Protein AF-A0A198YNB1-F1 (afdb_monomer_lite)

Sequence (217 aa):
MDIITENTYSSDQHAFMFAPTLRSPVVLLCESYRSEMEYDSDPQAETTALTAISQAAKSLSGNVFAVMAEANIAPISKLRSYRGCLFSSPLKSIDHCDLEVSNGKGYSRLGAVISLDDARPDSDPVKILHFRTSIFLITPLDIEGVCRLAEAWMSGNDQGVLSLNLYAIAAHIAGNPDSMILRYFFADNGKSERVALIANETAVGDQARAFFENIRI

Foldseek 3Di:
DDKAALVRDDCVPCCLVFVDRHDPQKIKDKDFAFWLVRLVPDPCNLLLLLVLLLVLCVLAPAWKKKKFKDLAKDADDPVDQVCAPCNPFLQVVFDKDKDWAAPVPRITIIIMIGTSNPDNSPRCSCRRQVQQTIKMKGANDDRVVVRVLSNVQADNDGPDSHRGNSVSVSVVQNVGQSMKIKHWDPHDDRRGTMIMIMHGNVSDDVSVVSSVVSSND

Radius of gyration: 16.67 Å; chains: 1; bounding box: 44×36×45 Å

Structure (mmCIF, N/CA/C/O backbone):
data_AF-A0A198YNB1-F1
#
_entry.id   AF-A0A198YNB1-F1
#
loop_
_atom_site.group_PDB
_atom_site.id
_atom_site.type_symbol
_atom_site.label_atom_id
_atom_site.label_alt_id
_atom_site.label_comp_id
_atom_site.label_asym_id
_atom_site.label_entity_id
_atom_site.label_seq_id
_atom_site.pdbx_PDB_ins_code
_atom_site.Cartn_x
_atom_site.Cartn_y
_atom_site.Cartn_z
_atom_site.occupancy
_atom_site.B_iso_or_equiv
_atom_site.auth_seq_id
_atom_site.auth_comp_id
_atom_site.auth_asym_id
_atom_site.auth_atom_id
_atom_site.pdbx_PDB_model_num
ATOM 1 N N . MET A 1 1 ? -12.703 6.453 15.519 1.00 84.31 1 MET A N 1
ATOM 2 C CA . MET A 1 1 ? -12.708 5.848 14.178 1.00 84.31 1 MET A CA 1
ATOM 3 C C . MET A 1 1 ? -13.783 6.510 13.364 1.00 84.31 1 MET A C 1
ATOM 5 O O . MET A 1 1 ? -14.961 6.347 13.671 1.00 84.31 1 MET A O 1
ATOM 9 N N . ASP A 1 2 ? -13.361 7.258 12.354 1.00 86.19 2 ASP A N 1
ATOM 10 C CA . ASP A 1 2 ? -14.262 7.934 11.429 1.00 86.19 2 ASP A CA 1
ATOM 11 C C . ASP A 1 2 ? -14.532 7.015 10.236 1.00 86.19 2 ASP A C 1
ATOM 13 O O . ASP A 1 2 ? -13.591 6.523 9.612 1.00 86.19 2 ASP A O 1
ATOM 17 N N . ILE A 1 3 ? -15.811 6.770 9.931 1.00 89.12 3 ILE A N 1
ATOM 18 C CA . ILE A 1 3 ? -16.234 6.001 8.753 1.00 89.12 3 ILE A CA 1
ATOM 19 C C . ILE A 1 3 ? -16.718 6.984 7.691 1.00 89.12 3 ILE A C 1
ATOM 21 O O . ILE A 1 3 ? -17.735 7.662 7.849 1.00 89.12 3 ILE A O 1
ATOM 25 N N . ILE A 1 4 ? -15.979 7.049 6.592 1.00 89.12 4 ILE A N 1
ATOM 26 C CA . ILE A 1 4 ? -16.254 7.902 5.446 1.00 89.12 4 ILE A CA 1
ATOM 27 C C . ILE A 1 4 ? -16.840 7.022 4.341 1.00 89.12 4 ILE A C 1
ATOM 29 O O . ILE A 1 4 ? -16.246 6.035 3.908 1.00 89.12 4 ILE A O 1
ATOM 33 N N . THR A 1 5 ? -18.028 7.398 3.889 1.00 88.38 5 THR A N 1
ATOM 34 C CA . THR A 1 5 ? -18.800 6.727 2.839 1.00 88.38 5 THR A CA 1
ATOM 35 C C . THR A 1 5 ? -18.900 7.643 1.625 1.00 88.38 5 THR A C 1
ATOM 37 O O . THR A 1 5 ? -18.501 8.806 1.692 1.00 88.38 5 THR A O 1
ATOM 40 N N . GLU A 1 6 ? -19.490 7.167 0.530 1.00 88.06 6 GLU A N 1
ATOM 41 C CA . GLU A 1 6 ? -19.797 8.000 -0.643 1.00 88.06 6 GLU A CA 1
ATOM 42 C C . GLU A 1 6 ? -20.535 9.302 -0.270 1.00 88.06 6 GLU A C 1
ATOM 44 O O . GLU A 1 6 ? -20.168 10.376 -0.739 1.00 88.06 6 GLU A O 1
ATOM 49 N N . ASN A 1 7 ? -21.505 9.238 0.651 1.00 85.81 7 ASN A N 1
ATOM 50 C CA . ASN A 1 7 ? -22.313 10.396 1.055 1.00 85.81 7 ASN A CA 1
ATOM 51 C C . ASN A 1 7 ? -21.570 11.396 1.956 1.00 85.81 7 ASN A C 1
ATOM 53 O O . ASN A 1 7 ? -21.994 12.544 2.076 1.00 85.81 7 ASN A O 1
ATOM 57 N N . THR A 1 8 ? -20.498 10.964 2.624 1.00 88.38 8 THR A N 1
ATOM 58 C CA . THR A 1 8 ? -19.721 11.798 3.560 1.00 88.38 8 THR A CA 1
ATOM 59 C C . THR A 1 8 ? -18.334 12.152 3.026 1.00 88.38 8 THR A C 1
ATOM 61 O O . THR A 1 8 ? -17.573 12.865 3.682 1.00 88.38 8 THR A O 1
ATOM 64 N N . TYR A 1 9 ? -17.989 11.693 1.823 1.00 87.06 9 TYR A N 1
ATOM 65 C CA . TYR A 1 9 ? -16.699 11.960 1.212 1.00 87.06 9 TYR A CA 1
ATOM 66 C C . TYR A 1 9 ? -16.601 13.409 0.706 1.00 87.06 9 TYR A C 1
ATOM 68 O O . TYR A 1 9 ? -17.289 13.811 -0.229 1.00 87.06 9 TYR A O 1
ATOM 76 N N . SER A 1 10 ? -15.674 14.180 1.2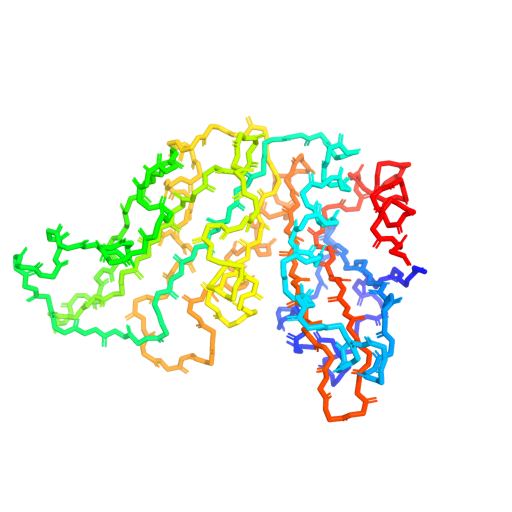78 1.00 88.38 10 SER A N 1
ATOM 77 C CA . SER A 1 10 ? -15.249 15.486 0.768 1.00 88.38 10 SER A CA 1
ATOM 78 C C . SER A 1 10 ? -13.886 15.390 0.081 1.00 88.38 10 SER A C 1
ATOM 80 O O . SER A 1 10 ? -12.902 14.976 0.697 1.00 88.38 10 SER A O 1
ATOM 82 N N . SER A 1 11 ? -13.806 15.814 -1.186 1.00 82.88 11 SER A N 1
ATOM 83 C CA . SER A 1 11 ? -12.541 15.839 -1.938 1.00 82.88 11 SER A CA 1
ATOM 84 C C . SER A 1 11 ? -11.484 16.703 -1.246 1.00 82.88 11 SER A C 1
ATOM 86 O O . SER A 1 11 ? -10.326 16.302 -1.167 1.00 82.88 11 SER A O 1
ATOM 88 N N . ASP A 1 12 ? -11.878 17.847 -0.689 1.00 84.00 12 ASP A N 1
ATOM 89 C CA . ASP A 1 12 ? -10.950 18.781 -0.040 1.00 84.00 12 ASP A CA 1
ATOM 90 C C . ASP A 1 12 ? -10.312 18.183 1.221 1.00 84.00 12 ASP A C 1
ATOM 92 O O . ASP A 1 12 ? -9.175 18.503 1.566 1.00 84.00 12 ASP A O 1
ATOM 96 N N . GLN A 1 13 ? -11.032 17.292 1.906 1.00 83.44 13 GLN A N 1
ATOM 97 C CA . GLN A 1 13 ? -10.594 16.702 3.172 1.00 83.44 13 GLN A CA 1
ATOM 98 C C . GLN A 1 13 ? -9.915 15.343 2.987 1.00 83.44 13 GLN A C 1
ATOM 100 O O . GLN A 1 13 ? -8.988 15.009 3.726 1.00 83.44 13 GLN A O 1
ATOM 105 N N . HIS A 1 14 ? -10.362 14.547 2.014 1.00 88.31 14 HIS A N 1
ATOM 106 C CA . HIS A 1 14 ? -10.014 13.129 1.935 1.00 88.31 14 HIS A CA 1
ATOM 107 C C . HIS A 1 14 ? -9.164 12.750 0.722 1.00 88.31 14 HIS A C 1
ATOM 109 O O . HIS A 1 14 ? -8.528 11.698 0.766 1.00 88.31 14 HIS A O 1
ATOM 115 N N . ALA A 1 15 ? -9.057 13.590 -0.317 1.00 84.50 15 ALA A N 1
ATOM 116 C CA . ALA A 1 15 ? -8.329 13.223 -1.540 1.00 84.50 15 ALA A CA 1
ATOM 117 C C . ALA A 1 15 ? -6.840 12.923 -1.300 1.00 84.50 15 ALA A C 1
ATOM 119 O O . ALA A 1 15 ? -6.226 12.145 -2.030 1.00 84.50 15 ALA A O 1
ATOM 120 N N . PHE A 1 16 ? -6.254 13.493 -0.245 1.00 85.19 16 PHE A N 1
ATOM 121 C CA . PHE A 1 16 ? -4.899 13.147 0.180 1.00 85.19 16 PHE A CA 1
ATOM 122 C C . PHE A 1 16 ? -4.795 11.689 0.671 1.00 85.19 16 PHE A C 1
ATOM 124 O O . PHE A 1 16 ? -3.842 10.973 0.341 1.00 85.19 16 PHE A O 1
ATOM 131 N N . MET A 1 17 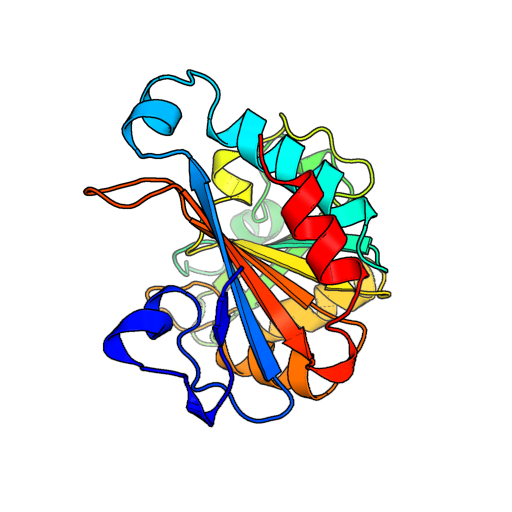? -5.803 11.230 1.420 1.00 87.00 17 MET A N 1
ATOM 132 C CA . MET A 1 17 ? -5.876 9.871 1.962 1.00 87.00 17 MET A CA 1
ATOM 133 C C . MET A 1 17 ? -6.297 8.853 0.909 1.00 87.00 17 MET A C 1
ATOM 135 O O . MET A 1 17 ? -5.765 7.745 0.877 1.00 87.00 17 MET A O 1
ATOM 139 N N . PHE A 1 18 ? -7.204 9.226 0.014 1.00 87.50 18 PHE A N 1
ATOM 140 C CA . PHE A 1 18 ? -7.617 8.391 -1.100 1.00 87.50 18 PHE A CA 1
ATOM 141 C C . PHE A 1 18 ? -8.217 9.266 -2.198 1.00 87.50 18 PHE A C 1
ATOM 143 O O . PHE A 1 18 ? -9.349 9.698 -2.079 1.00 87.50 18 PHE A O 1
ATOM 150 N N . ALA A 1 19 ? -7.447 9.563 -3.248 1.00 85.62 19 ALA A N 1
ATOM 151 C CA . ALA A 1 19 ? -7.859 10.511 -4.288 1.00 85.62 19 ALA A CA 1
ATOM 152 C C . ALA A 1 19 ? -9.168 10.156 -5.028 1.00 85.62 19 ALA A C 1
ATOM 154 O O . ALA A 1 19 ? -9.931 11.079 -5.325 1.00 85.62 19 ALA A O 1
ATOM 155 N N . PRO A 1 20 ? -9.452 8.877 -5.356 1.00 85.19 20 PRO A N 1
ATOM 156 C CA . PRO A 1 20 ? -10.704 8.514 -6.007 1.00 85.19 20 PRO A CA 1
ATOM 157 C C . PRO A 1 20 ? -11.910 8.859 -5.136 1.00 85.19 20 PRO A C 1
ATOM 159 O O . PRO A 1 20 ? -11.927 8.560 -3.944 1.00 85.19 20 PRO A O 1
ATOM 162 N N . THR A 1 21 ? -12.956 9.421 -5.744 1.00 85.56 21 THR A N 1
ATOM 163 C CA . THR A 1 21 ? -14.259 9.531 -5.080 1.00 85.56 21 THR A CA 1
ATOM 164 C C . THR A 1 21 ? -14.722 8.140 -4.661 1.00 85.56 21 THR A C 1
ATOM 166 O O . THR A 1 21 ? -14.799 7.236 -5.499 1.00 85.56 21 THR A O 1
ATOM 169 N N . LEU A 1 22 ? -15.026 7.976 -3.374 1.00 84.56 22 LEU A N 1
ATOM 170 C CA . LEU A 1 22 ? -15.579 6.732 -2.857 1.00 84.56 22 LEU A CA 1
ATOM 171 C C . LEU A 1 22 ? -16.942 6.488 -3.498 1.00 84.56 22 LEU A C 1
ATOM 173 O O . LEU A 1 22 ? -17.804 7.363 -3.478 1.00 84.56 22 LEU A O 1
ATOM 177 N N . ARG A 1 23 ? -17.115 5.302 -4.070 1.00 86.38 23 ARG A N 1
ATOM 178 C CA . ARG A 1 23 ? -18.398 4.818 -4.576 1.00 86.38 23 ARG A CA 1
ATOM 179 C C . ARG A 1 23 ? -18.756 3.564 -3.817 1.00 86.38 23 ARG A C 1
ATOM 181 O O . ARG A 1 23 ? -17.873 2.732 -3.597 1.00 86.38 23 ARG A O 1
ATOM 188 N N . SER A 1 24 ? -20.028 3.412 -3.464 1.00 83.75 24 SER A N 1
ATOM 189 C CA . SER A 1 24 ? -20.519 2.167 -2.878 1.00 83.75 24 SER A CA 1
ATOM 190 C C . SER A 1 24 ? -20.086 0.959 -3.736 1.00 83.75 24 SER A C 1
ATOM 192 O O . SER A 1 24 ? -20.150 1.034 -4.970 1.00 83.75 24 SER A O 1
ATOM 194 N N . PRO A 1 25 ? -19.598 -0.135 -3.121 1.00 89.56 25 PRO A N 1
ATOM 195 C CA . PRO A 1 25 ? -19.573 -0.417 -1.680 1.00 89.56 25 PRO A CA 1
ATOM 196 C C . PRO A 1 25 ? -18.255 -0.034 -0.976 1.00 89.56 25 PRO A C 1
ATOM 198 O O . PRO A 1 25 ? -17.956 -0.571 0.081 1.00 89.56 25 PRO A O 1
ATOM 201 N N . VAL A 1 26 ? -17.412 0.833 -1.538 1.00 91.88 26 VAL A N 1
ATOM 202 C CA . VAL A 1 26 ? -16.108 1.168 -0.936 1.00 91.88 26 VAL A CA 1
ATOM 203 C C . VAL A 1 26 ? -16.260 2.235 0.146 1.00 91.88 26 VAL A C 1
ATOM 205 O O . VAL A 1 26 ? -16.853 3.291 -0.082 1.00 91.88 26 VAL A O 1
ATOM 208 N N . VAL A 1 27 ? -15.652 1.987 1.304 1.00 93.38 27 VAL A N 1
ATOM 209 C CA . VAL A 1 27 ? -15.590 2.919 2.434 1.00 93.38 27 VAL A CA 1
ATOM 210 C C . VAL A 1 27 ? -14.147 3.177 2.8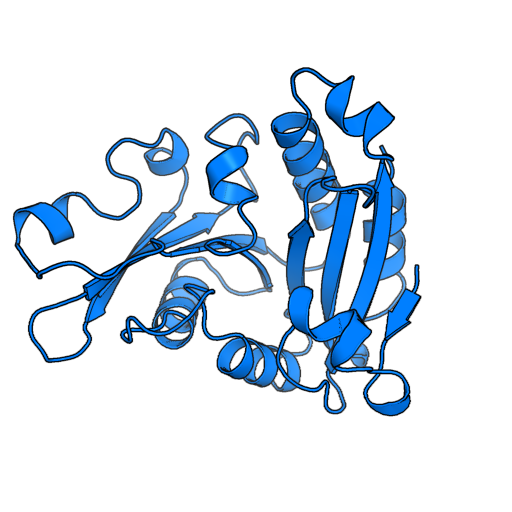56 1.00 93.38 27 VAL A C 1
ATOM 212 O O . VAL A 1 27 ? -13.244 2.377 2.604 1.00 93.38 27 VAL A O 1
ATOM 215 N N . LEU A 1 28 ? -13.939 4.317 3.506 1.00 93.75 28 LEU A N 1
ATOM 216 C CA . LEU A 1 28 ? -12.667 4.742 4.074 1.00 93.75 28 LEU A CA 1
ATOM 217 C C . LEU A 1 28 ? -12.837 4.873 5.586 1.00 93.75 28 LEU A C 1
ATOM 219 O O . LEU A 1 28 ? -13.632 5.681 6.056 1.00 93.75 28 LEU A O 1
ATOM 223 N N . LEU A 1 29 ? -12.070 4.103 6.345 1.00 93.75 29 LEU A N 1
ATOM 224 C CA . LEU A 1 29 ? -11.967 4.229 7.790 1.00 93.75 29 LEU A CA 1
ATOM 225 C C . LEU A 1 29 ? -10.661 4.918 8.135 1.00 93.75 29 LEU A C 1
ATOM 227 O O . LEU A 1 29 ? -9.615 4.599 7.573 1.00 93.75 29 LEU A O 1
ATOM 231 N N . CYS A 1 30 ? -10.716 5.858 9.063 1.00 92.44 30 CYS A N 1
ATOM 232 C CA . CYS A 1 30 ? -9.561 6.650 9.436 1.00 92.44 30 CYS A CA 1
ATOM 233 C C . CYS A 1 30 ? -9.466 6.773 10.956 1.00 92.44 30 CYS A C 1
ATOM 235 O O . CYS A 1 30 ? -10.465 7.037 11.628 1.00 92.44 30 CYS A O 1
ATOM 237 N N . GLU A 1 31 ? -8.249 6.627 11.479 1.00 91.62 31 GLU A N 1
ATOM 238 C CA . GLU A 1 31 ? -7.933 6.852 12.888 1.00 91.62 31 GLU A CA 1
ATOM 239 C C . GLU A 1 31 ? -6.574 7.545 13.015 1.00 91.62 31 GLU A C 1
ATOM 241 O O . GLU A 1 31 ? -5.611 7.189 12.331 1.00 91.62 31 GLU A O 1
ATOM 246 N N . SER A 1 32 ? -6.504 8.545 13.893 1.00 91.75 32 SER A N 1
ATOM 247 C CA . SER A 1 32 ? -5.242 9.180 14.294 1.00 91.75 32 SER A CA 1
ATOM 248 C C . SER A 1 32 ? -4.826 8.632 15.660 1.00 91.75 32 SER A C 1
ATOM 250 O O . SER A 1 32 ? -5.703 8.418 16.495 1.00 91.75 32 SER A O 1
ATOM 252 N N . TYR A 1 33 ? -3.533 8.394 15.889 1.00 87.69 33 TYR A N 1
ATOM 253 C CA . TYR A 1 33 ? -3.077 7.671 17.094 1.00 87.69 33 TYR A CA 1
ATOM 254 C C . TYR A 1 33 ? -1.902 8.311 17.838 1.00 87.69 33 TYR A C 1
ATOM 256 O O . TYR A 1 33 ? -1.861 8.176 19.054 1.00 87.69 33 TYR A O 1
ATOM 264 N N . ARG A 1 34 ? -1.0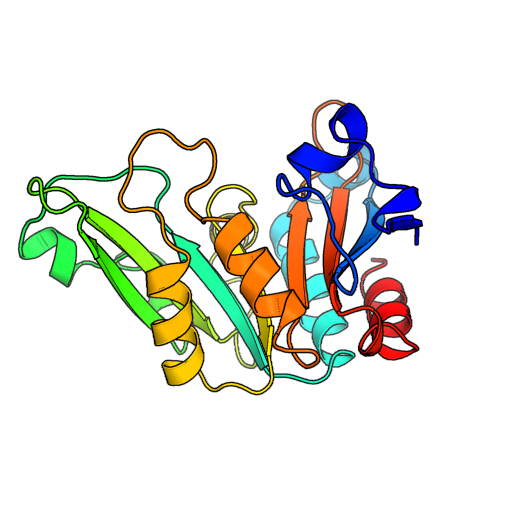10 9.064 17.180 1.00 91.50 34 ARG A N 1
ATOM 265 C CA . ARG A 1 34 ? -0.012 9.909 17.864 1.00 91.50 34 ARG A CA 1
ATOM 266 C C . ARG A 1 34 ? -0.098 11.349 17.382 1.00 91.50 34 ARG A C 1
ATOM 268 O O . ARG A 1 34 ? -0.292 11.618 16.194 1.00 91.50 34 ARG A O 1
ATOM 275 N N . SER A 1 35 ? 0.028 12.295 18.301 1.00 93.81 35 SER A N 1
ATOM 276 C CA . SER A 1 35 ? 0.299 13.692 17.961 1.00 93.81 35 SER A CA 1
ATOM 277 C C . SER A 1 35 ? 1.687 13.836 17.328 1.00 93.81 35 SER A C 1
ATOM 279 O O . SER A 1 35 ? 2.549 12.980 17.503 1.00 93.81 35 SER A O 1
ATOM 281 N N . GLU A 1 36 ? 1.919 14.938 16.616 1.00 94.88 36 GLU A N 1
ATOM 282 C CA . GLU A 1 36 ? 3.243 15.263 16.062 1.00 94.88 36 GLU A CA 1
ATOM 283 C C . GLU A 1 36 ? 4.318 15.320 17.152 1.00 94.88 36 GLU A C 1
ATOM 285 O O . GLU A 1 36 ? 5.382 14.742 16.995 1.00 94.88 36 GLU A O 1
ATOM 290 N N . MET A 1 37 ? 3.997 15.879 18.321 1.00 93.81 37 MET A N 1
ATOM 291 C CA . MET A 1 37 ? 4.924 15.919 19.455 1.00 93.81 37 MET A CA 1
ATOM 292 C C . MET A 1 37 ? 5.301 14.520 19.971 1.00 93.81 37 MET A C 1
ATOM 294 O O . MET A 1 37 ? 6.455 14.289 20.326 1.00 93.81 37 MET A O 1
ATOM 298 N N . GLU A 1 38 ? 4.343 13.592 20.046 1.00 94.25 38 GLU A N 1
ATOM 299 C CA . GLU A 1 38 ? 4.610 12.203 20.451 1.00 94.25 38 GLU A CA 1
ATOM 300 C C . GLU A 1 38 ? 5.413 11.454 19.388 1.00 94.25 38 GLU A C 1
ATOM 302 O O . GLU A 1 38 ? 6.314 10.695 19.738 1.00 94.25 38 GLU A O 1
ATOM 307 N N . TYR A 1 39 ? 5.113 11.695 18.109 1.00 93.69 39 TYR A N 1
ATOM 308 C CA . TYR A 1 39 ? 5.853 11.139 16.980 1.00 93.69 39 TYR A CA 1
ATOM 309 C C . TYR A 1 39 ? 7.314 11.604 16.989 1.00 93.69 39 TYR A C 1
ATOM 311 O O . TYR A 1 39 ? 8.220 10.778 16.998 1.00 93.69 39 TYR A O 1
ATOM 319 N N . ASP A 1 40 ? 7.543 12.915 17.095 1.00 93.56 40 ASP A N 1
ATOM 320 C CA . ASP A 1 40 ? 8.875 13.532 17.102 1.00 93.56 40 ASP A CA 1
ATOM 321 C C . ASP A 1 40 ? 9.712 13.138 18.328 1.00 93.56 40 ASP A C 1
ATOM 323 O O . ASP A 1 40 ? 10.944 13.199 18.303 1.00 93.56 40 ASP A O 1
ATOM 327 N N . SER A 1 41 ? 9.051 12.746 19.421 1.00 94.81 41 SER A N 1
ATOM 328 C CA . SER A 1 41 ? 9.715 12.286 20.644 1.00 94.81 41 SER A CA 1
ATOM 329 C C . SER A 1 41 ? 10.142 10.814 20.583 1.00 94.81 41 SER A C 1
ATOM 331 O O . SER A 1 41 ? 10.960 10.398 21.407 1.00 94.81 41 SER A O 1
ATOM 333 N N . ASP A 1 42 ? 9.607 10.022 19.645 1.00 93.94 42 ASP A N 1
ATOM 334 C CA . ASP A 1 42 ? 9.974 8.618 19.449 1.00 93.94 42 ASP A CA 1
ATOM 335 C C . ASP A 1 42 ? 11.158 8.507 18.465 1.00 93.94 42 ASP A C 1
ATOM 337 O O . ASP A 1 42 ? 10.989 8.703 17.260 1.00 93.94 42 ASP A O 1
ATOM 341 N N . PRO A 1 43 ? 12.369 8.133 18.923 1.00 92.25 43 PRO A N 1
ATOM 342 C CA . PRO A 1 43 ? 13.535 8.011 18.047 1.00 92.25 43 PRO A CA 1
ATOM 343 C C . PRO A 1 43 ? 13.428 6.861 17.032 1.00 92.25 43 PRO A C 1
ATOM 345 O O . PRO A 1 43 ? 14.333 6.698 16.211 1.00 92.25 43 PRO A O 1
ATOM 348 N N . GLN A 1 44 ? 12.397 6.017 17.125 1.00 93.12 44 GLN A N 1
ATOM 349 C CA . GLN A 1 44 ? 12.128 4.873 16.254 1.00 93.12 44 GLN A CA 1
ATOM 350 C C . GLN A 1 44 ? 10.683 4.894 15.725 1.00 93.12 44 GLN A C 1
ATOM 352 O O . GLN A 1 44 ? 10.109 3.835 15.468 1.00 93.12 44 GLN A O 1
ATOM 357 N N . ALA A 1 45 ? 10.098 6.084 15.544 1.00 92.50 45 ALA A N 1
ATOM 358 C CA . ALA A 1 45 ? 8.683 6.270 15.226 1.00 92.50 45 ALA A CA 1
ATOM 359 C C . ALA A 1 45 ? 8.164 5.404 14.066 1.00 92.50 45 ALA A C 1
ATOM 361 O O . ALA A 1 45 ? 7.086 4.815 14.192 1.00 92.50 45 ALA A O 1
ATOM 362 N N . GLU A 1 46 ? 8.928 5.270 12.978 1.00 92.25 46 GLU A N 1
ATOM 363 C CA . GLU A 1 46 ? 8.579 4.442 11.820 1.00 92.25 46 GLU A CA 1
ATOM 364 C C . GLU A 1 46 ? 8.644 2.941 12.135 1.00 92.25 46 GLU A C 1
ATOM 366 O O . GLU A 1 46 ? 7.772 2.175 11.723 1.00 92.25 46 GLU A O 1
ATOM 371 N N . THR A 1 47 ? 9.654 2.497 12.886 1.00 92.06 47 THR A N 1
ATOM 372 C CA . THR A 1 47 ? 9.770 1.096 13.322 1.00 92.06 47 THR A CA 1
ATOM 373 C C . THR A 1 47 ? 8.611 0.729 14.250 1.00 92.06 47 THR A C 1
ATOM 375 O O . THR A 1 47 ? 7.979 -0.318 14.074 1.00 92.06 47 THR A O 1
ATOM 378 N N . THR A 1 48 ? 8.289 1.610 15.203 1.00 91.38 48 THR A N 1
ATOM 379 C CA . THR A 1 48 ? 7.148 1.468 16.116 1.00 91.38 48 THR A CA 1
ATOM 380 C C . THR A 1 48 ? 5.841 1.379 15.327 1.00 91.38 48 THR A C 1
ATOM 382 O O . THR A 1 48 ? 5.054 0.454 15.534 1.00 91.38 48 THR A O 1
ATOM 385 N N . ALA A 1 49 ? 5.640 2.279 14.361 1.00 91.69 49 ALA A N 1
ATOM 386 C CA . ALA A 1 49 ? 4.463 2.303 13.501 1.00 91.69 49 ALA A CA 1
ATOM 387 C C . ALA A 1 49 ? 4.297 1.025 12.672 1.00 91.69 49 ALA A C 1
ATOM 389 O O . ALA A 1 49 ? 3.222 0.424 12.666 1.00 91.69 49 ALA A O 1
ATOM 390 N N . LEU A 1 50 ? 5.351 0.581 11.981 1.00 91.56 50 LEU A N 1
ATOM 391 C CA . LEU A 1 50 ? 5.285 -0.627 11.161 1.00 91.56 50 LEU A CA 1
ATOM 392 C C . LEU A 1 50 ? 5.036 -1.871 12.019 1.00 91.56 50 LEU A C 1
ATOM 394 O O . LEU A 1 50 ? 4.283 -2.759 11.614 1.00 91.56 50 LEU A O 1
ATOM 398 N N . THR A 1 51 ? 5.619 -1.923 13.217 1.00 89.56 51 THR A N 1
ATOM 399 C CA . THR A 1 51 ? 5.362 -2.997 14.184 1.00 89.56 51 THR A CA 1
ATOM 400 C C . THR A 1 51 ? 3.898 -3.007 14.615 1.00 89.56 51 THR A C 1
ATOM 402 O O . THR A 1 51 ? 3.262 -4.060 14.554 1.00 89.56 51 THR A O 1
ATOM 405 N N . ALA A 1 52 ? 3.344 -1.848 14.982 1.00 89.88 52 ALA A N 1
ATOM 406 C CA . ALA A 1 52 ? 1.943 -1.713 15.372 1.00 89.88 52 ALA A CA 1
ATOM 407 C C . ALA A 1 52 ? 0.994 -2.108 14.230 1.00 89.88 52 ALA A C 1
ATOM 409 O O . ALA A 1 52 ? 0.078 -2.898 14.445 1.00 89.88 52 ALA A O 1
ATOM 410 N N . ILE A 1 53 ? 1.254 -1.651 12.998 1.00 91.31 53 ILE A N 1
ATOM 411 C CA . ILE A 1 53 ? 0.485 -2.045 11.805 1.00 91.31 53 ILE A CA 1
ATOM 412 C C . ILE A 1 53 ? 0.535 -3.558 11.603 1.00 91.31 53 ILE A C 1
ATOM 414 O O . ILE A 1 53 ? -0.508 -4.184 11.432 1.00 91.31 53 ILE A O 1
ATOM 418 N N . SER A 1 54 ? 1.728 -4.153 11.648 1.00 88.81 54 SER A N 1
ATOM 419 C CA . SER A 1 54 ? 1.912 -5.589 11.408 1.00 88.81 54 SER A CA 1
ATOM 420 C C . SER A 1 54 ? 1.218 -6.438 12.478 1.00 88.81 54 SER A C 1
ATOM 422 O O . SER A 1 54 ? 0.667 -7.494 12.180 1.00 88.81 54 SER A O 1
ATOM 424 N N . GLN A 1 55 ? 1.207 -5.982 13.734 1.00 88.88 55 GLN A N 1
ATOM 425 C CA . GLN A 1 55 ? 0.482 -6.644 14.819 1.00 88.88 55 GLN A CA 1
ATOM 426 C C . GLN A 1 55 ? -1.033 -6.477 14.677 1.00 88.88 55 GLN A C 1
ATOM 428 O O . GLN A 1 55 ? -1.760 -7.467 14.751 1.00 88.88 55 GLN A O 1
ATOM 433 N N . ALA A 1 56 ? -1.506 -5.255 14.430 1.00 90.62 56 ALA A N 1
ATOM 434 C CA . ALA A 1 56 ? -2.922 -4.952 14.273 1.00 90.62 56 ALA A CA 1
ATOM 435 C C . ALA A 1 56 ? -3.537 -5.692 13.079 1.00 90.62 56 ALA A C 1
ATOM 437 O O . ALA A 1 56 ? -4.653 -6.209 13.186 1.00 90.62 56 ALA A O 1
ATOM 438 N N . ALA A 1 57 ? -2.796 -5.807 11.971 1.00 90.06 57 ALA A N 1
ATOM 439 C CA . ALA A 1 57 ? -3.234 -6.480 10.752 1.00 90.06 57 ALA A CA 1
ATOM 440 C C . ALA A 1 57 ? -3.551 -7.971 10.956 1.00 90.06 57 ALA A C 1
ATOM 442 O O . ALA A 1 57 ? -4.374 -8.504 10.223 1.00 90.06 57 ALA A O 1
ATOM 443 N N . LYS A 1 58 ? -3.030 -8.620 12.010 1.00 88.12 58 LYS A N 1
ATOM 444 C CA . LYS A 1 58 ? -3.412 -9.998 12.392 1.00 88.12 58 LYS A CA 1
ATOM 445 C C . LYS A 1 58 ? -4.883 -10.141 12.794 1.00 88.12 58 LYS A C 1
ATOM 447 O O . LYS A 1 58 ? -5.394 -11.254 12.868 1.00 88.12 58 LYS A O 1
ATOM 452 N N . SER A 1 59 ? -5.551 -9.026 13.090 1.00 89.88 59 SER A N 1
ATOM 453 C CA . SER A 1 59 ? -6.990 -8.980 13.385 1.00 89.88 59 SER A CA 1
ATOM 454 C C . SER A 1 59 ? -7.846 -8.994 12.114 1.00 89.88 59 SER A C 1
ATOM 456 O O . SER A 1 59 ? -9.060 -9.179 12.195 1.00 89.88 59 SER A O 1
ATOM 458 N N . LEU A 1 60 ? -7.227 -8.760 10.953 1.00 89.38 60 LEU A N 1
ATOM 459 C CA . LEU A 1 60 ? -7.868 -8.772 9.646 1.00 89.38 60 LEU A CA 1
ATOM 460 C C . LEU A 1 60 ? -7.698 -10.156 9.016 1.00 89.38 60 LEU A C 1
ATOM 462 O O . LEU A 1 60 ? -6.672 -10.813 9.188 1.00 89.38 60 LEU A O 1
ATOM 466 N N . SER A 1 61 ? -8.702 -10.615 8.273 1.00 86.62 61 SER A N 1
ATOM 467 C CA . SER A 1 61 ? -8.584 -11.864 7.524 1.00 86.62 61 SER A CA 1
ATOM 468 C C . SER A 1 61 ? -7.777 -11.656 6.242 1.00 86.62 61 SER A C 1
ATOM 470 O O . SER A 1 61 ? -8.254 -11.002 5.316 1.00 86.62 61 SER A O 1
ATOM 472 N N . GLY A 1 62 ? -6.587 -12.248 6.169 1.00 90.81 62 GLY A N 1
ATOM 473 C CA . GLY A 1 62 ? -5.769 -12.272 4.959 1.00 90.81 62 GLY A CA 1
ATOM 474 C C . GLY A 1 62 ? -4.278 -12.191 5.254 1.00 90.81 62 GLY A C 1
ATOM 475 O O . GLY A 1 62 ? -3.866 -11.954 6.387 1.00 90.81 62 GLY A O 1
ATOM 476 N N . ASN A 1 63 ? -3.495 -12.377 4.200 1.00 93.12 63 ASN A N 1
ATOM 477 C CA . ASN A 1 63 ? -2.058 -12.146 4.195 1.00 93.12 63 ASN A CA 1
ATOM 478 C C . ASN A 1 63 ? -1.799 -10.648 4.007 1.00 93.12 63 ASN A C 1
ATOM 480 O O . ASN A 1 63 ? -2.564 -9.967 3.310 1.00 93.12 63 ASN A O 1
ATOM 484 N N . VAL A 1 64 ? -0.727 -10.134 4.605 1.00 93.69 64 VAL A N 1
ATOM 485 C CA . VAL A 1 64 ? -0.371 -8.714 4.540 1.00 93.69 64 VAL A CA 1
ATOM 486 C C . VAL A 1 64 ? 0.809 -8.526 3.600 1.00 93.69 64 VAL A C 1
ATOM 488 O O . VAL A 1 64 ? 1.892 -9.058 3.825 1.00 93.69 64 VAL A O 1
ATOM 491 N N . PHE A 1 65 ? 0.634 -7.697 2.577 1.00 95.19 65 PHE A N 1
ATOM 492 C CA . PHE A 1 65 ? 1.689 -7.363 1.626 1.00 95.19 65 PHE A CA 1
ATOM 493 C C . PHE A 1 65 ? 1.950 -5.865 1.599 1.00 95.19 65 PHE A C 1
ATOM 495 O O . PHE A 1 65 ? 1.004 -5.081 1.635 1.00 95.19 65 PHE A O 1
ATOM 502 N N . ALA A 1 66 ? 3.208 -5.449 1.444 1.00 94.88 66 ALA A N 1
ATOM 503 C CA . ALA A 1 66 ? 3.504 -4.086 1.006 1.00 94.88 66 ALA A CA 1
ATOM 504 C C . ALA A 1 66 ? 3.709 -4.075 -0.512 1.00 94.88 66 ALA A C 1
ATOM 506 O O . ALA A 1 66 ? 4.584 -4.765 -1.039 1.00 94.88 66 ALA A O 1
ATOM 507 N N . VAL A 1 67 ? 2.908 -3.277 -1.213 1.00 96.00 67 VAL A N 1
ATOM 508 C CA . VAL A 1 67 ? 3.038 -3.030 -2.650 1.00 96.00 67 VAL A CA 1
ATOM 509 C C . VAL A 1 67 ? 3.749 -1.700 -2.833 1.00 96.00 67 VAL A C 1
ATOM 511 O O . VAL A 1 67 ? 3.197 -0.641 -2.532 1.00 96.00 67 VAL A O 1
ATOM 514 N N . MET A 1 68 ? 4.978 -1.758 -3.334 1.00 94.19 68 MET A N 1
ATOM 515 C CA . MET A 1 68 ? 5.876 -0.616 -3.455 1.00 94.19 68 MET A CA 1
ATOM 516 C C . MET A 1 68 ? 6.223 -0.328 -4.911 1.00 94.19 68 MET A C 1
ATOM 518 O O . MET A 1 68 ? 6.404 -1.238 -5.714 1.00 94.19 68 MET A O 1
ATOM 522 N N . ALA A 1 69 ? 6.400 0.945 -5.241 1.00 93.31 69 ALA A N 1
ATOM 523 C CA . ALA A 1 69 ? 6.842 1.391 -6.552 1.00 93.31 69 ALA A CA 1
ATOM 524 C C . ALA A 1 69 ? 7.748 2.622 -6.437 1.00 93.31 69 ALA A C 1
ATOM 526 O O . ALA A 1 69 ? 7.433 3.574 -5.720 1.00 93.31 69 ALA A O 1
ATOM 527 N N . GLU A 1 70 ? 8.860 2.636 -7.177 1.00 91.44 70 GLU A N 1
ATOM 528 C CA . GLU A 1 70 ? 9.759 3.792 -7.248 1.00 91.44 70 GLU A CA 1
ATOM 529 C C . GLU A 1 70 ? 8.985 5.057 -7.626 1.00 91.44 70 GLU A C 1
ATOM 531 O O . GLU A 1 70 ? 8.047 4.999 -8.420 1.00 91.44 70 GLU A O 1
ATOM 536 N N . ALA A 1 71 ? 9.372 6.206 -7.066 1.00 88.12 71 ALA A N 1
ATOM 537 C CA . ALA A 1 71 ? 8.702 7.486 -7.311 1.00 88.12 71 ALA A CA 1
ATOM 538 C C . ALA A 1 71 ? 8.765 7.925 -8.784 1.00 88.12 71 ALA A C 1
ATOM 540 O O . ALA A 1 71 ? 7.797 8.481 -9.304 1.00 88.12 71 ALA A O 1
ATOM 541 N N . ASN A 1 72 ? 9.872 7.624 -9.462 1.00 86.69 72 ASN A N 1
ATOM 542 C CA . ASN A 1 72 ? 10.157 8.090 -10.815 1.00 86.69 72 ASN A CA 1
ATOM 543 C C . ASN A 1 72 ? 10.240 6.917 -11.791 1.00 86.69 72 ASN A C 1
ATOM 545 O O . ASN A 1 72 ? 10.645 5.814 -11.412 1.00 86.69 72 ASN A O 1
ATOM 549 N N . ILE A 1 73 ? 9.928 7.172 -13.062 1.00 90.31 73 ILE A N 1
ATOM 550 C CA . ILE A 1 73 ? 10.310 6.251 -14.134 1.00 90.31 73 ILE A CA 1
ATOM 551 C C . ILE A 1 73 ? 11.750 6.544 -14.568 1.00 90.31 73 ILE A C 1
ATOM 553 O O . ILE A 1 73 ? 12.251 7.661 -14.434 1.00 90.31 73 ILE A O 1
ATOM 557 N N . ALA A 1 74 ? 12.429 5.545 -15.119 1.00 90.75 74 ALA A N 1
ATOM 558 C CA . ALA A 1 74 ? 13.769 5.719 -15.669 1.00 90.75 74 ALA A CA 1
ATOM 559 C C . ALA A 1 74 ? 13.944 4.898 -16.954 1.00 90.75 74 ALA A C 1
ATOM 561 O O . ALA A 1 74 ? 13.144 3.993 -17.203 1.00 90.75 74 ALA A O 1
ATOM 562 N N . PRO A 1 75 ? 14.964 5.194 -17.782 1.00 93.31 75 PRO A N 1
ATOM 563 C CA . PRO A 1 75 ? 15.239 4.415 -18.981 1.00 93.31 75 PRO A CA 1
ATOM 564 C C . PRO A 1 75 ? 15.433 2.929 -18.672 1.00 93.31 75 PRO A C 1
ATOM 566 O O . PRO A 1 75 ? 16.137 2.557 -17.726 1.00 93.31 75 PRO A O 1
ATOM 569 N N . ILE A 1 76 ? 14.840 2.081 -19.507 1.00 93.56 76 ILE A N 1
ATOM 570 C CA . ILE A 1 76 ? 14.965 0.629 -19.398 1.00 93.56 76 ILE A CA 1
ATOM 571 C C . ILE A 1 76 ? 16.402 0.229 -19.734 1.00 93.56 76 ILE A C 1
ATOM 573 O O . ILE A 1 76 ? 16.955 0.609 -20.767 1.00 93.56 76 ILE A O 1
ATOM 577 N N . SER A 1 77 ? 17.012 -0.583 -18.873 1.00 94.19 77 SER A N 1
ATOM 578 C CA . SER A 1 77 ? 18.300 -1.217 -19.151 1.00 94.19 77 SER A CA 1
ATOM 579 C C . SER A 1 77 ? 18.394 -2.561 -18.441 1.00 94.19 77 SER A C 1
ATOM 581 O O . SER A 1 77 ? 17.881 -2.716 -17.336 1.00 94.19 77 SER A O 1
ATOM 583 N N . LYS A 1 78 ? 19.127 -3.513 -19.031 1.00 91.56 78 LYS A N 1
ATOM 584 C CA . LYS A 1 78 ? 19.327 -4.848 -18.438 1.00 91.56 78 LYS A CA 1
ATOM 585 C C . LYS A 1 78 ? 19.862 -4.784 -17.004 1.00 91.56 78 LYS A C 1
ATOM 587 O O . LYS A 1 78 ? 19.461 -5.580 -16.166 1.00 91.56 78 LYS A O 1
ATOM 592 N N . LEU A 1 79 ? 20.757 -3.832 -16.722 1.00 91.56 79 LEU A N 1
ATOM 593 C CA . LEU A 1 79 ? 21.315 -3.637 -15.384 1.00 91.56 79 LEU A CA 1
ATOM 594 C C . LEU A 1 79 ? 20.248 -3.170 -14.384 1.00 91.56 79 LEU A C 1
ATOM 596 O O . LEU A 1 79 ? 20.260 -3.615 -13.242 1.00 91.56 79 LEU A O 1
ATOM 600 N N . ARG A 1 80 ? 19.338 -2.283 -14.803 1.00 90.12 80 ARG A N 1
ATOM 601 C CA . ARG A 1 80 ? 18.239 -1.787 -13.967 1.00 90.12 80 ARG A CA 1
ATOM 602 C C . ARG A 1 80 ? 17.236 -2.898 -13.663 1.00 90.12 80 ARG A C 1
ATOM 604 O O . ARG A 1 80 ? 16.961 -3.122 -12.490 1.00 90.12 80 ARG A O 1
ATOM 611 N N . SER A 1 81 ? 16.781 -3.622 -14.685 1.00 88.69 81 SER A N 1
ATOM 612 C CA . SER A 1 81 ? 15.862 -4.757 -14.529 1.00 88.69 81 SER A CA 1
ATOM 613 C C . SER A 1 81 ? 16.445 -5.831 -13.610 1.00 88.69 81 SER A C 1
ATOM 615 O O . SER A 1 81 ? 15.758 -6.340 -12.738 1.00 88.69 81 SER A O 1
ATOM 617 N N . TYR A 1 82 ? 17.745 -6.127 -13.749 1.00 89.31 82 TYR A N 1
ATOM 618 C CA . TYR A 1 82 ? 18.440 -7.076 -12.876 1.00 89.31 82 TYR A CA 1
ATOM 619 C C . TYR A 1 82 ? 18.568 -6.591 -11.425 1.00 89.31 82 TYR A C 1
ATOM 621 O O . TYR A 1 82 ? 18.558 -7.399 -10.499 1.00 89.31 82 TYR A O 1
ATOM 629 N N . ARG A 1 83 ? 18.748 -5.281 -11.208 1.00 88.69 83 ARG A N 1
ATOM 630 C CA . ARG A 1 83 ? 18.850 -4.721 -9.855 1.00 88.69 83 ARG A CA 1
ATOM 631 C C . ARG A 1 83 ? 17.508 -4.798 -9.123 1.00 88.69 83 ARG A C 1
ATOM 633 O O . ARG A 1 83 ? 17.507 -5.163 -7.950 1.00 88.69 83 ARG A O 1
ATOM 640 N N . GLY A 1 84 ? 16.406 -4.494 -9.806 1.00 90.25 84 GLY A N 1
ATOM 641 C CA . GLY A 1 84 ? 15.076 -4.470 -9.195 1.00 90.25 84 GLY A CA 1
ATOM 642 C C . GLY A 1 84 ? 14.905 -3.328 -8.188 1.00 90.25 84 GLY A C 1
ATOM 643 O O . GLY A 1 84 ? 15.815 -2.520 -7.966 1.00 90.25 84 GLY A O 1
ATOM 644 N N . CYS A 1 85 ? 13.721 -3.239 -7.579 1.00 90.38 85 CYS A N 1
ATOM 645 C CA . CYS A 1 85 ? 13.380 -2.155 -6.649 1.00 90.38 85 CYS A CA 1
ATOM 646 C C . CYS A 1 85 ? 14.091 -2.314 -5.293 1.00 90.38 85 CYS A C 1
ATOM 648 O O . CYS A 1 85 ? 14.340 -1.336 -4.576 1.00 90.38 85 CYS A O 1
ATOM 650 N N . LEU A 1 86 ? 14.423 -3.553 -4.924 1.00 91.44 86 LEU A N 1
ATOM 651 C CA . LEU A 1 86 ? 14.961 -3.904 -3.611 1.00 91.44 86 LEU A CA 1
ATOM 652 C C . LEU A 1 86 ? 16.477 -4.139 -3.602 1.00 91.44 86 LEU A C 1
ATOM 654 O O . LEU A 1 86 ? 17.002 -4.555 -2.576 1.00 91.44 86 LEU A O 1
ATOM 658 N N . PHE A 1 87 ? 17.202 -3.841 -4.691 1.00 88.50 87 PHE A N 1
ATOM 659 C CA . PHE A 1 87 ? 18.617 -4.214 -4.869 1.00 88.50 87 PHE A CA 1
ATOM 660 C C . PHE A 1 87 ? 19.516 -3.998 -3.643 1.00 88.50 87 PHE A C 1
ATOM 662 O O . PHE A 1 87 ? 20.300 -4.875 -3.286 1.00 88.50 87 PHE A O 1
ATOM 669 N N . SER A 1 88 ? 19.428 -2.811 -3.041 1.00 85.81 88 SER A N 1
ATOM 670 C CA . SER A 1 88 ? 20.244 -2.374 -1.906 1.00 85.81 88 SER A CA 1
ATOM 671 C C . SER A 1 88 ? 19.479 -2.365 -0.581 1.00 85.81 88 SER A C 1
ATOM 673 O O . SER A 1 88 ? 19.977 -1.810 0.393 1.00 85.81 88 SER A O 1
ATOM 675 N N . SER A 1 89 ? 18.259 -2.904 -0.554 1.00 88.50 89 SER A N 1
ATOM 676 C CA . SER A 1 89 ? 17.389 -2.888 0.621 1.00 88.50 89 SER A CA 1
ATOM 677 C C . SER A 1 89 ? 17.475 -4.225 1.367 1.00 88.50 89 SER A C 1
ATOM 679 O O . SER A 1 89 ? 17.502 -5.277 0.719 1.00 88.50 89 SER A O 1
ATOM 681 N N . PRO A 1 90 ? 17.460 -4.228 2.714 1.00 88.31 90 PRO A N 1
ATOM 682 C CA . PRO A 1 90 ? 17.411 -5.465 3.502 1.00 88.31 90 PRO A CA 1
ATOM 683 C C . PRO A 1 90 ? 16.156 -6.300 3.208 1.00 88.31 90 PRO A C 1
ATOM 685 O O . PRO A 1 90 ? 16.169 -7.523 3.362 1.00 88.31 90 PRO A O 1
ATOM 688 N N . LEU A 1 91 ? 15.104 -5.650 2.694 1.00 88.88 91 LEU A N 1
ATOM 689 C CA . LEU A 1 91 ? 13.851 -6.269 2.262 1.00 88.88 91 LEU A CA 1
ATOM 690 C C . LEU A 1 91 ? 14.031 -7.352 1.193 1.00 88.88 91 LEU A C 1
ATOM 692 O O . LEU A 1 91 ? 13.183 -8.227 1.081 1.00 88.88 91 LEU A O 1
ATOM 696 N N . LYS A 1 92 ? 15.147 -7.356 0.450 1.00 89.50 92 LYS A N 1
ATOM 697 C CA . LYS A 1 92 ? 15.454 -8.411 -0.530 1.00 89.50 92 LYS A CA 1
ATOM 698 C C . LYS A 1 92 ? 15.577 -9.810 0.102 1.00 89.50 92 LYS A C 1
ATOM 700 O O . LYS A 1 92 ? 15.531 -10.812 -0.603 1.00 89.50 92 LYS A O 1
ATOM 705 N N . SER A 1 93 ? 15.788 -9.891 1.416 1.00 88.50 93 SER A N 1
ATOM 706 C CA . SER A 1 93 ? 15.854 -11.166 2.146 1.00 88.50 93 SER A CA 1
ATOM 707 C C . SER A 1 93 ? 14.487 -11.736 2.542 1.00 88.50 93 SER A C 1
ATOM 709 O O . SER A 1 93 ? 14.418 -12.885 2.970 1.00 88.50 93 SER A O 1
ATOM 711 N N . ILE A 1 94 ? 13.421 -10.946 2.400 1.00 89.44 94 ILE A N 1
ATOM 712 C CA . ILE A 1 94 ? 12.037 -11.326 2.697 1.00 89.44 94 ILE A CA 1
ATOM 713 C C . ILE A 1 94 ? 11.414 -11.932 1.432 1.00 89.44 94 ILE A C 1
ATOM 715 O O . ILE A 1 94 ? 11.891 -11.666 0.327 1.00 89.44 94 ILE A O 1
ATOM 719 N N . ASP A 1 95 ? 10.368 -12.747 1.574 1.00 91.56 95 ASP A N 1
ATOM 720 C CA . ASP A 1 95 ? 9.603 -13.233 0.424 1.00 91.56 95 ASP A CA 1
ATOM 721 C C . ASP A 1 95 ? 9.033 -12.053 -0.380 1.00 91.56 95 ASP A C 1
ATOM 723 O O . ASP A 1 95 ? 8.322 -11.193 0.155 1.00 91.56 95 ASP A O 1
ATOM 727 N N . HIS A 1 96 ? 9.425 -11.967 -1.651 1.00 93.56 96 HIS A N 1
ATOM 728 C CA . HIS A 1 96 ? 9.137 -10.820 -2.501 1.00 93.56 96 HIS A CA 1
ATOM 729 C C . HIS A 1 96 ? 9.044 -11.184 -3.981 1.00 93.56 96 HIS A C 1
ATOM 731 O O . HIS A 1 96 ? 9.599 -12.175 -4.453 1.00 93.56 96 HIS A O 1
ATOM 737 N N . CYS A 1 97 ? 8.388 -10.302 -4.726 1.00 93.88 97 CYS A N 1
ATOM 738 C CA . CYS A 1 97 ? 8.307 -10.318 -6.177 1.00 93.88 97 CYS A CA 1
ATOM 739 C C . CYS A 1 97 ? 8.712 -8.935 -6.705 1.00 93.88 97 CYS A C 1
ATOM 741 O O . CYS A 1 97 ? 8.097 -7.934 -6.337 1.00 93.88 97 CYS A O 1
ATOM 743 N N . ASP A 1 98 ? 9.756 -8.862 -7.535 1.00 94.00 98 ASP A N 1
ATOM 744 C CA . ASP A 1 98 ? 10.152 -7.629 -8.227 1.00 94.00 98 ASP A CA 1
ATOM 745 C C . ASP A 1 98 ? 9.277 -7.400 -9.470 1.00 94.00 98 ASP A C 1
ATOM 747 O O . ASP A 1 98 ? 8.926 -8.335 -10.188 1.00 94.00 98 ASP A O 1
ATOM 751 N N . LEU A 1 99 ? 8.973 -6.132 -9.749 1.00 94.06 99 LEU A N 1
ATOM 752 C CA . LEU A 1 99 ? 8.123 -5.697 -10.855 1.00 94.06 99 LEU A CA 1
ATOM 753 C C . LEU A 1 99 ? 8.810 -4.614 -11.690 1.00 94.06 99 LEU A C 1
ATOM 755 O O . LEU A 1 99 ? 9.484 -3.728 -11.160 1.00 94.06 99 LEU A O 1
ATOM 759 N N . GLU A 1 100 ? 8.584 -4.639 -13.003 1.00 93.81 100 GLU A N 1
ATOM 760 C CA . GLU A 1 100 ? 8.990 -3.571 -13.920 1.00 93.81 100 GLU A CA 1
ATOM 761 C C . GLU A 1 100 ? 7.859 -3.252 -14.905 1.00 93.81 100 GLU A C 1
ATOM 763 O O . GLU A 1 100 ? 7.560 -4.030 -15.808 1.00 93.81 100 GLU A O 1
ATOM 768 N N . VAL A 1 101 ? 7.250 -2.072 -14.764 1.00 92.06 101 VAL A N 1
ATOM 769 C CA . VAL A 1 101 ? 6.145 -1.627 -15.623 1.00 92.06 101 VAL A CA 1
ATOM 770 C C . VAL A 1 101 ? 6.652 -0.620 -16.647 1.00 92.06 101 VAL A C 1
ATOM 772 O O . VAL A 1 101 ? 7.049 0.497 -16.306 1.00 92.06 101 VAL A O 1
ATOM 775 N N . SER A 1 102 ? 6.647 -1.019 -17.921 1.00 90.62 102 SER A N 1
ATOM 776 C CA . SER A 1 102 ? 7.063 -0.176 -19.046 1.00 90.62 102 SER A CA 1
ATOM 777 C C . SER A 1 102 ? 5.970 0.804 -19.473 1.00 90.62 102 SER A C 1
ATOM 779 O O . SER A 1 102 ? 4.786 0.481 -19.479 1.00 90.62 102 SER A O 1
ATOM 781 N N . ASN A 1 103 ? 6.381 1.986 -19.930 1.00 88.81 103 ASN A N 1
ATOM 782 C CA . ASN A 1 103 ? 5.491 2.965 -20.555 1.00 88.81 103 ASN A CA 1
ATOM 783 C C . ASN A 1 103 ? 5.446 2.879 -22.093 1.00 88.81 103 ASN A C 1
ATOM 785 O O . ASN A 1 103 ? 4.891 3.762 -22.748 1.00 88.81 103 ASN A O 1
ATOM 789 N N . GLY A 1 104 ? 6.098 1.870 -22.683 1.00 86.75 104 GLY A N 1
ATOM 790 C CA . GLY A 1 104 ? 6.189 1.677 -24.134 1.00 86.75 104 GLY A CA 1
ATOM 791 C C . GLY A 1 104 ? 7.100 2.669 -24.874 1.00 86.75 104 GLY A C 1
ATOM 792 O O . GLY A 1 104 ? 7.308 2.521 -26.074 1.00 86.75 104 GLY A O 1
ATOM 793 N N . LYS A 1 105 ? 7.685 3.657 -24.184 1.00 89.31 105 LYS A N 1
ATOM 794 C CA . LYS A 1 105 ? 8.579 4.691 -24.745 1.00 89.31 105 LYS A CA 1
ATOM 795 C C . LYS A 1 105 ? 10.040 4.508 -24.320 1.00 89.31 105 LYS A C 1
ATOM 797 O O . LYS A 1 105 ? 10.817 5.456 -24.356 1.00 89.31 105 LYS A O 1
ATOM 802 N N . GLY A 1 106 ? 10.409 3.303 -23.886 1.00 90.62 106 GLY A N 1
ATOM 803 C CA . GLY A 1 106 ? 11.761 2.987 -23.413 1.00 90.62 106 GLY A CA 1
ATOM 804 C C . GLY A 1 106 ? 12.032 3.360 -21.952 1.00 90.62 106 GLY A C 1
ATOM 805 O O . GLY A 1 106 ? 13.181 3.283 -21.525 1.00 90.62 106 GLY A O 1
ATOM 806 N N . TYR A 1 107 ? 11.003 3.727 -21.182 1.00 92.12 107 TYR A N 1
ATOM 807 C CA . TYR A 1 107 ? 11.102 3.978 -19.743 1.00 92.12 107 TYR A CA 1
ATOM 808 C C . TYR A 1 107 ? 10.246 2.983 -18.958 1.00 92.12 107 TYR A C 1
ATOM 810 O O . TYR A 1 107 ? 9.259 2.449 -19.477 1.00 92.12 107 TYR A O 1
ATOM 818 N N . SER A 1 108 ? 10.618 2.748 -17.703 1.00 92.50 108 SER A N 1
ATOM 819 C CA . SER A 1 108 ? 9.899 1.868 -16.789 1.00 92.50 108 SER A CA 1
ATOM 820 C C . SER A 1 108 ? 9.931 2.360 -15.347 1.00 92.50 108 SER A C 1
ATOM 822 O O . SER A 1 108 ? 10.870 3.034 -14.899 1.00 92.50 108 SER A O 1
ATOM 824 N N . ARG A 1 109 ? 8.900 1.967 -14.601 1.00 92.69 109 ARG A N 1
ATOM 825 C CA . ARG A 1 109 ? 8.851 2.061 -13.144 1.00 92.69 109 ARG A CA 1
ATOM 826 C C . ARG A 1 109 ? 9.199 0.701 -12.555 1.00 92.69 109 ARG A C 1
ATOM 828 O O . ARG A 1 109 ? 8.602 -0.296 -12.951 1.00 92.69 109 ARG A O 1
ATOM 835 N N . LEU A 1 110 ? 10.144 0.673 -11.619 1.00 94.12 110 LEU A N 1
ATOM 836 C CA . LEU A 1 110 ? 10.387 -0.520 -10.815 1.00 94.12 110 LEU A CA 1
ATOM 837 C C . LEU A 1 110 ? 9.458 -0.522 -9.608 1.00 94.12 110 LEU A C 1
ATOM 839 O O . LEU A 1 110 ? 9.173 0.531 -9.034 1.00 94.12 110 LEU A O 1
ATOM 843 N N . GLY A 1 111 ? 9.046 -1.704 -9.192 1.00 94.88 111 GLY A N 1
ATOM 844 C CA . GLY A 1 111 ? 8.325 -1.909 -7.952 1.00 94.88 111 GLY A CA 1
ATOM 845 C C . GLY A 1 111 ? 8.632 -3.266 -7.354 1.00 94.88 111 GLY A C 1
ATOM 846 O O . GLY A 1 111 ? 9.428 -4.029 -7.897 1.00 94.88 111 GLY A O 1
ATOM 847 N N . ALA A 1 112 ? 8.030 -3.533 -6.209 1.00 95.44 112 ALA A N 1
ATOM 848 C CA . ALA A 1 112 ? 8.103 -4.824 -5.561 1.00 95.44 112 ALA A CA 1
ATOM 849 C C . ALA A 1 112 ? 6.854 -5.063 -4.718 1.00 95.44 112 ALA A C 1
ATOM 851 O O . ALA A 1 112 ? 6.270 -4.127 -4.170 1.00 95.44 112 ALA A O 1
ATOM 852 N N . VAL A 1 113 ? 6.481 -6.328 -4.596 1.00 96.06 113 VAL A N 1
ATOM 853 C CA . VAL A 1 113 ? 5.540 -6.817 -3.592 1.00 96.06 113 VAL A CA 1
ATOM 854 C C . VAL A 1 113 ? 6.351 -7.585 -2.565 1.00 96.06 113 VAL A C 1
ATOM 856 O O . VAL A 1 113 ? 7.126 -8.454 -2.949 1.00 96.06 113 VAL A O 1
ATOM 859 N N . ILE A 1 114 ? 6.191 -7.268 -1.285 1.00 94.19 114 ILE A N 1
ATOM 860 C CA . ILE A 1 114 ? 6.821 -8.003 -0.179 1.00 94.19 114 ILE A CA 1
ATOM 861 C C . ILE A 1 114 ? 5.738 -8.599 0.714 1.00 94.19 114 ILE A C 1
ATOM 863 O O . ILE A 1 114 ? 4.753 -7.916 1.001 1.00 94.19 114 ILE A O 1
ATOM 867 N N . SER A 1 115 ? 5.915 -9.842 1.158 1.00 92.81 115 SER A N 1
ATOM 868 C CA . SER A 1 115 ? 5.088 -10.408 2.227 1.00 92.81 115 SER A CA 1
ATOM 869 C C . SER A 1 115 ? 5.540 -9.862 3.579 1.00 92.81 115 SER A C 1
ATOM 871 O O . SER A 1 115 ? 6.736 -9.777 3.859 1.00 92.81 115 SER A O 1
ATOM 873 N N . LEU A 1 116 ? 4.581 -9.476 4.417 1.00 89.94 116 LEU A N 1
ATOM 874 C CA . LEU A 1 116 ? 4.817 -8.992 5.773 1.00 89.94 116 LEU A CA 1
ATOM 875 C C . LEU A 1 116 ? 4.407 -9.998 6.855 1.00 89.94 116 LEU A C 1
ATOM 877 O O . LEU A 1 116 ? 4.610 -9.711 8.032 1.00 89.94 116 LEU A O 1
ATOM 881 N N . ASP A 1 117 ? 3.891 -11.174 6.485 1.00 82.06 117 ASP A N 1
ATOM 882 C CA . ASP A 1 117 ? 3.386 -12.166 7.447 1.00 82.06 117 ASP A CA 1
ATOM 883 C C . ASP A 1 117 ? 4.496 -12.700 8.374 1.00 82.06 117 ASP A C 1
ATOM 885 O O . ASP A 1 117 ? 4.288 -12.852 9.580 1.00 82.06 117 ASP A O 1
ATOM 889 N N . ASP A 1 118 ? 5.700 -12.888 7.820 1.00 69.56 118 ASP A N 1
ATOM 890 C CA . ASP A 1 118 ? 6.904 -13.354 8.526 1.00 69.56 118 ASP A CA 1
ATOM 891 C C . ASP A 1 118 ? 8.001 -12.276 8.635 1.00 69.56 118 ASP A C 1
ATOM 893 O O . ASP A 1 118 ? 9.107 -12.528 9.131 1.00 69.56 118 ASP A O 1
ATOM 897 N N . ALA A 1 119 ? 7.731 -11.062 8.147 1.00 61.97 119 ALA A N 1
ATOM 898 C CA . ALA A 1 119 ? 8.724 -10.000 8.106 1.00 61.97 119 ALA A CA 1
ATOM 899 C C . ALA A 1 119 ? 9.042 -9.476 9.511 1.00 61.97 119 ALA A C 1
ATOM 901 O O . ALA A 1 119 ? 8.156 -9.201 10.321 1.00 61.97 119 ALA A O 1
ATOM 902 N N . ARG A 1 120 ? 10.333 -9.249 9.781 1.00 65.00 120 ARG A N 1
ATOM 903 C CA . ARG A 1 120 ? 10.741 -8.394 10.901 1.00 65.00 120 ARG A CA 1
ATOM 904 C C . ARG A 1 120 ? 10.563 -6.930 10.469 1.00 65.00 120 ARG A C 1
ATOM 906 O O . ARG A 1 120 ? 11.218 -6.541 9.492 1.00 65.00 120 ARG A O 1
ATOM 913 N N . PRO A 1 121 ? 9.723 -6.136 11.165 1.00 58.12 121 PRO A N 1
ATOM 914 C CA . PRO A 1 121 ? 9.431 -4.731 10.839 1.00 58.12 121 PRO A CA 1
ATOM 915 C C . PRO A 1 121 ? 10.678 -3.857 10.63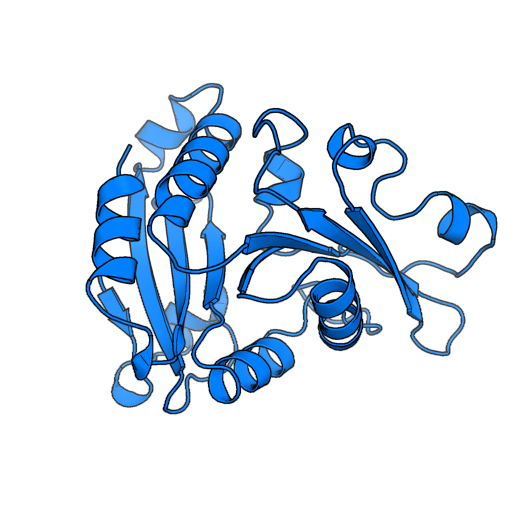3 1.00 58.12 121 PRO A C 1
ATOM 917 O O . PRO A 1 121 ? 10.652 -2.869 9.910 1.00 58.12 121 PRO A O 1
ATOM 920 N N . ASP A 1 122 ? 11.803 -4.251 11.216 1.00 64.12 122 ASP A N 1
ATOM 921 C CA . ASP A 1 122 ? 13.034 -3.463 11.284 1.00 64.12 122 ASP A CA 1
ATOM 922 C C . ASP A 1 122 ? 13.789 -3.356 9.943 1.00 64.12 122 ASP A C 1
ATOM 924 O O . ASP A 1 122 ? 14.834 -2.714 9.861 1.00 64.12 122 ASP A O 1
ATOM 928 N N . SER A 1 123 ? 13.310 -4.020 8.888 1.00 72.44 123 SER A N 1
ATOM 929 C CA . SER A 1 123 ? 14.117 -4.253 7.688 1.00 72.44 123 SER A CA 1
ATOM 930 C C . SER A 1 123 ? 14.252 -3.025 6.773 1.00 72.44 123 SER A C 1
ATOM 932 O O . SER A 1 123 ? 15.274 -2.917 6.111 1.00 72.44 123 SER A O 1
ATOM 934 N N . ASP A 1 124 ? 13.277 -2.104 6.729 1.00 88.00 124 ASP A N 1
ATOM 935 C CA . ASP A 1 124 ? 13.354 -0.777 6.066 1.00 88.00 124 ASP A CA 1
ATOM 936 C C . ASP A 1 124 ? 12.017 -0.014 6.275 1.00 88.00 124 ASP A C 1
ATOM 938 O O . ASP A 1 124 ? 11.229 0.148 5.333 1.00 88.00 124 ASP A O 1
ATOM 942 N N . PRO A 1 125 ? 11.673 0.389 7.514 1.00 90.00 125 PRO A N 1
ATOM 943 C CA . PRO A 1 125 ? 10.324 0.867 7.832 1.00 90.00 125 PRO A CA 1
ATOM 944 C C . PRO A 1 125 ? 9.954 2.142 7.065 1.00 90.00 125 PRO A C 1
ATOM 946 O O . PRO A 1 125 ? 8.821 2.276 6.608 1.00 90.00 125 PRO A O 1
ATOM 949 N N . VAL A 1 126 ? 10.922 3.032 6.823 1.00 90.94 126 VAL A N 1
ATOM 950 C CA . VAL A 1 126 ? 10.725 4.263 6.042 1.00 90.94 126 VAL A CA 1
ATOM 951 C C . VAL A 1 126 ? 10.246 3.940 4.628 1.00 90.94 126 VAL A C 1
ATOM 953 O O . VAL A 1 126 ? 9.286 4.544 4.150 1.00 90.94 126 VAL A O 1
ATOM 956 N N . LYS A 1 127 ? 10.876 2.972 3.948 1.00 90.62 127 LYS A N 1
ATOM 957 C CA . LYS A 1 127 ? 10.495 2.600 2.580 1.00 90.62 127 LYS A CA 1
ATOM 958 C C . LYS A 1 127 ? 9.107 1.962 2.522 1.00 90.62 127 LYS A C 1
ATOM 960 O O . LYS A 1 127 ? 8.334 2.288 1.620 1.00 90.62 127 LYS A O 1
ATOM 965 N N . ILE A 1 128 ? 8.787 1.098 3.487 1.00 92.56 128 ILE A N 1
ATOM 966 C CA . ILE A 1 128 ? 7.494 0.402 3.568 1.00 92.56 128 ILE A CA 1
ATOM 967 C C . ILE A 1 128 ? 6.355 1.378 3.884 1.00 92.56 128 ILE A C 1
ATOM 969 O O . ILE A 1 128 ? 5.284 1.285 3.289 1.00 92.56 128 ILE A O 1
ATOM 973 N N . LEU A 1 129 ? 6.571 2.326 4.795 1.00 93.50 129 LEU A N 1
ATOM 974 C CA . LEU A 1 129 ? 5.539 3.257 5.258 1.00 93.50 129 LEU A CA 1
ATOM 975 C C . LEU A 1 129 ? 5.356 4.478 4.346 1.00 93.50 129 LEU A C 1
ATOM 977 O O . LEU A 1 129 ? 4.435 5.270 4.543 1.00 93.50 129 LEU A O 1
ATOM 981 N N . HIS A 1 130 ? 6.204 4.657 3.331 1.00 91.94 130 HIS A N 1
ATOM 982 C CA . HIS A 1 130 ? 6.183 5.860 2.510 1.00 91.94 130 HIS A CA 1
ATOM 983 C C . HIS A 1 130 ? 4.904 5.977 1.659 1.00 91.94 130 HIS A C 1
ATOM 985 O O . HIS A 1 130 ? 4.768 5.380 0.588 1.00 91.94 130 HIS A O 1
ATOM 991 N N . PHE A 1 131 ? 3.984 6.841 2.094 1.00 89.31 131 PHE A N 1
ATOM 992 C CA . PHE A 1 131 ? 2.614 6.946 1.576 1.00 89.31 131 PHE A CA 1
ATOM 993 C C . PHE A 1 131 ? 2.476 7.234 0.072 1.00 89.31 131 PHE A C 1
ATOM 995 O O . PHE A 1 131 ? 1.405 7.008 -0.498 1.00 89.31 131 PHE A O 1
ATOM 1002 N N . ARG A 1 132 ? 3.506 7.789 -0.585 1.00 88.81 132 ARG A N 1
ATOM 1003 C CA . ARG A 1 132 ? 3.470 8.083 -2.034 1.00 88.81 132 ARG A CA 1
ATOM 1004 C C . ARG A 1 132 ? 3.855 6.891 -2.903 1.00 88.81 132 ARG A C 1
ATOM 1006 O O . ARG A 1 132 ? 3.469 6.835 -4.069 1.00 88.81 132 ARG A O 1
ATOM 1013 N N . THR A 1 133 ? 4.655 5.988 -2.349 1.00 91.50 133 THR A N 1
ATOM 1014 C CA . THR A 1 133 ? 5.327 4.911 -3.086 1.00 91.50 133 THR A CA 1
ATOM 1015 C C . THR A 1 133 ? 4.931 3.534 -2.590 1.00 91.50 133 THR A C 1
ATOM 1017 O O . THR A 1 133 ? 5.266 2.567 -3.257 1.00 91.50 133 THR A O 1
ATOM 1020 N N . SER A 1 134 ? 4.248 3.436 -1.452 1.00 93.38 134 SER A N 1
ATOM 1021 C CA . SER A 1 134 ? 3.872 2.178 -0.824 1.00 93.38 134 SER A CA 1
ATOM 1022 C C . SER A 1 134 ? 2.426 2.210 -0.335 1.00 93.38 134 SER A C 1
ATOM 1024 O O . SER A 1 134 ? 1.926 3.248 0.114 1.00 93.38 134 SER A O 1
ATOM 1026 N N . ILE A 1 135 ? 1.767 1.061 -0.428 1.00 95.06 135 ILE A N 1
ATOM 1027 C CA . ILE A 1 135 ? 0.492 0.754 0.220 1.00 95.06 135 ILE A CA 1
ATOM 1028 C C . ILE A 1 135 ? 0.562 -0.657 0.789 1.00 95.06 135 ILE A C 1
ATOM 1030 O O . ILE A 1 135 ? 1.281 -1.509 0.270 1.00 95.06 135 ILE A O 1
ATOM 1034 N N . PHE A 1 136 ? -0.243 -0.918 1.805 1.00 95.56 136 PHE A N 1
ATOM 1035 C CA . PHE A 1 136 ? -0.435 -2.260 2.324 1.00 95.56 136 PHE A CA 1
ATOM 1036 C C . PHE A 1 136 ? -1.683 -2.859 1.686 1.00 95.56 136 PHE A C 1
ATOM 1038 O O . PHE A 1 136 ? -2.719 -2.196 1.625 1.00 95.56 136 PHE A O 1
ATOM 1045 N N . LEU A 1 137 ? -1.589 -4.099 1.225 1.00 96.25 137 LEU A N 1
ATOM 1046 C CA . LEU A 1 137 ? -2.712 -4.899 0.759 1.00 96.25 137 LEU A CA 1
ATOM 1047 C C . LEU A 1 137 ? -2.916 -6.054 1.731 1.00 96.25 137 LEU A C 1
ATOM 1049 O O . LEU A 1 137 ? -2.002 -6.844 1.948 1.00 96.25 137 LEU A O 1
ATOM 1053 N N . ILE A 1 138 ? -4.123 -6.156 2.275 1.00 95.19 138 ILE A N 1
ATOM 1054 C CA . ILE A 1 138 ? -4.580 -7.307 3.046 1.00 95.19 138 ILE A CA 1
ATOM 1055 C C . ILE A 1 138 ? -5.526 -8.089 2.147 1.00 95.19 138 ILE A C 1
ATOM 1057 O O . ILE A 1 138 ? -6.491 -7.516 1.640 1.00 95.19 138 ILE A O 1
ATOM 1061 N N . THR A 1 139 ? -5.226 -9.358 1.883 1.00 95.31 139 THR A N 1
ATOM 1062 C CA . THR A 1 139 ? -5.964 -10.158 0.895 1.00 95.31 139 THR A CA 1
ATOM 1063 C C . THR A 1 139 ? -5.772 -11.660 1.135 1.00 95.31 139 THR A C 1
ATOM 1065 O O . THR A 1 139 ? -4.724 -12.063 1.639 1.00 95.31 139 THR A O 1
ATOM 1068 N N . PRO A 1 140 ? -6.733 -12.528 0.764 1.00 94.88 140 PRO A N 1
ATOM 1069 C CA . PRO A 1 140 ?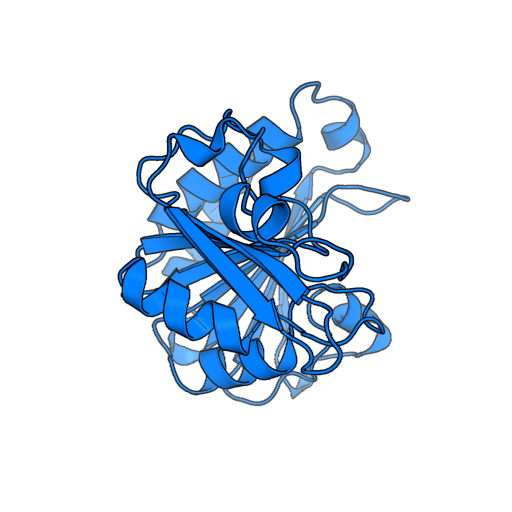 -6.542 -13.982 0.791 1.00 94.88 140 PRO A CA 1
ATOM 1070 C C . PRO A 1 140 ? -5.591 -14.497 -0.303 1.00 94.88 140 PRO A C 1
ATOM 1072 O O . PRO A 1 140 ? -5.286 -15.688 -0.331 1.00 94.88 140 PRO A O 1
ATOM 1075 N N . LEU A 1 141 ? -5.165 -13.640 -1.236 1.00 95.56 141 LEU A N 1
ATOM 1076 C CA . LEU A 1 141 ? -4.245 -14.020 -2.304 1.00 95.56 141 LEU A CA 1
ATOM 1077 C C . LEU A 1 141 ? -2.851 -14.360 -1.761 1.00 95.56 141 LEU A C 1
ATOM 1079 O O . LEU A 1 141 ? -2.418 -13.864 -0.721 1.00 95.56 141 LEU A O 1
ATOM 1083 N N . ASP A 1 142 ? -2.144 -15.197 -2.513 1.00 95.19 142 ASP A N 1
ATOM 1084 C CA . ASP A 1 142 ? -0.716 -15.426 -2.340 1.00 95.19 142 ASP A CA 1
ATOM 1085 C C . ASP A 1 142 ? 0.111 -14.336 -3.043 1.00 95.19 142 ASP A C 1
ATOM 1087 O O . ASP A 1 142 ? -0.411 -13.484 -3.774 1.00 95.19 142 ASP A O 1
ATOM 1091 N N . ILE A 1 143 ? 1.428 -14.361 -2.828 1.00 94.81 143 ILE A N 1
ATOM 1092 C CA . ILE A 1 143 ? 2.331 -13.342 -3.368 1.00 94.81 143 ILE A CA 1
ATOM 1093 C C . ILE A 1 143 ? 2.308 -13.279 -4.902 1.00 94.81 143 ILE A C 1
ATOM 1095 O O . ILE A 1 143 ? 2.391 -12.191 -5.470 1.00 94.81 143 ILE A O 1
ATOM 1099 N N . GLU A 1 144 ? 2.131 -14.411 -5.590 1.00 94.88 144 GLU A N 1
ATOM 1100 C CA . GLU A 1 144 ? 2.037 -14.461 -7.053 1.00 94.88 144 GLU A CA 1
ATOM 1101 C C . GLU A 1 144 ? 0.739 -13.804 -7.555 1.00 94.88 144 GLU A C 1
ATOM 1103 O O . GLU A 1 144 ? 0.742 -13.040 -8.528 1.00 94.88 144 GLU A O 1
ATOM 1108 N N . GLY A 1 145 ? -0.385 -14.060 -6.878 1.00 95.50 145 GLY A N 1
ATOM 1109 C CA . GLY A 1 145 ? -1.656 -13.385 -7.120 1.00 95.50 145 GLY A CA 1
ATOM 1110 C C . GLY A 1 145 ? -1.546 -11.872 -6.944 1.00 95.50 145 GLY A C 1
ATOM 1111 O O . GLY A 1 145 ? -1.963 -11.118 -7.827 1.00 95.50 145 GLY A O 1
ATOM 1112 N N . VAL A 1 146 ? -0.922 -11.424 -5.853 1.00 96.31 146 VAL A N 1
ATOM 1113 C CA . VAL A 1 146 ? -0.709 -9.994 -5.592 1.00 96.31 146 VAL A CA 1
ATOM 1114 C C . VAL A 1 146 ? 0.241 -9.367 -6.606 1.00 96.31 146 VAL A C 1
ATOM 1116 O O . VAL A 1 146 ? -0.024 -8.260 -7.071 1.00 96.31 146 VAL A O 1
ATOM 1119 N N . CYS A 1 147 ? 1.304 -10.064 -7.009 1.00 94.88 147 CYS A N 1
ATOM 1120 C CA . CYS A 1 147 ? 2.268 -9.536 -7.971 1.00 94.88 147 CYS A CA 1
ATOM 1121 C C . CYS A 1 147 ? 1.600 -9.208 -9.321 1.00 94.88 147 CYS A C 1
ATOM 1123 O O . CYS A 1 147 ? 1.782 -8.112 -9.853 1.00 94.88 147 CYS A O 1
ATOM 1125 N N . ARG A 1 148 ? 0.706 -10.084 -9.806 1.00 93.00 148 ARG A N 1
ATOM 1126 C CA . ARG A 1 148 ? -0.097 -9.835 -11.021 1.00 93.00 148 ARG A CA 1
ATOM 1127 C C . ARG A 1 148 ? -1.047 -8.643 -10.890 1.00 93.00 148 ARG A C 1
ATOM 1129 O O . ARG A 1 148 ? -1.252 -7.913 -11.856 1.00 93.00 148 ARG A O 1
ATOM 1136 N N . LEU A 1 149 ? -1.640 -8.433 -9.713 1.00 93.62 149 LEU A N 1
ATOM 1137 C CA . LEU A 1 149 ? -2.492 -7.264 -9.463 1.00 93.62 149 LEU A CA 1
ATOM 1138 C C . LEU A 1 149 ? -1.679 -5.969 -9.421 1.00 93.62 149 LEU A C 1
ATOM 1140 O O . LEU A 1 149 ? -2.081 -4.958 -10.001 1.00 93.62 149 LEU A O 1
ATOM 1144 N N . ALA A 1 150 ? -0.529 -6.008 -8.752 1.00 94.06 150 ALA A N 1
ATOM 1145 C CA . ALA A 1 150 ? 0.327 -4.855 -8.535 1.00 94.06 150 ALA A CA 1
ATOM 1146 C C . ALA A 1 150 ? 0.868 -4.265 -9.849 1.00 94.06 150 ALA A C 1
ATOM 1148 O O . ALA A 1 150 ? 0.964 -3.042 -9.957 1.00 94.06 150 ALA A O 1
ATOM 1149 N N . GLU A 1 151 ? 1.125 -5.083 -10.877 1.00 90.56 151 GLU A N 1
ATOM 1150 C CA . GLU A 1 151 ? 1.477 -4.596 -12.222 1.00 90.56 151 GLU A CA 1
ATOM 1151 C C . GLU A 1 151 ? 0.440 -3.613 -12.783 1.00 90.56 151 GLU A C 1
ATOM 1153 O O . GLU A 1 151 ? 0.801 -2.562 -13.312 1.00 90.56 151 GLU A O 1
ATOM 1158 N N . ALA A 1 152 ? -0.853 -3.914 -12.623 1.00 88.62 152 ALA A N 1
ATOM 1159 C CA . ALA A 1 152 ? -1.940 -3.052 -13.088 1.00 88.62 152 ALA A CA 1
ATOM 1160 C C . ALA A 1 152 ? -2.127 -1.799 -12.214 1.00 88.62 152 ALA A C 1
ATOM 1162 O O . ALA A 1 152 ? -2.714 -0.805 -12.655 1.00 88.62 152 ALA A O 1
ATOM 1163 N N . TRP A 1 153 ? -1.653 -1.835 -10.967 1.00 91.88 153 TRP A N 1
ATOM 1164 C CA . TRP A 1 153 ? -1.715 -0.699 -10.050 1.00 91.88 153 TRP A CA 1
ATOM 1165 C C . TRP A 1 153 ? -0.554 0.265 -10.238 1.00 91.88 153 TRP A C 1
ATOM 1167 O O . TRP A 1 153 ? -0.699 1.443 -9.930 1.00 91.88 153 TRP A O 1
ATOM 1177 N N . MET A 1 154 ? 0.592 -0.173 -10.747 1.00 89.50 154 MET A N 1
ATOM 1178 C CA . MET A 1 154 ? 1.724 0.721 -10.971 1.00 89.50 154 MET A CA 1
ATOM 1179 C C . MET A 1 154 ? 1.516 1.575 -12.223 1.00 89.50 154 MET A C 1
ATOM 1181 O O . MET A 1 154 ? 1.193 1.091 -13.305 1.00 89.50 154 MET A O 1
ATOM 1185 N N . SER A 1 155 ? 1.726 2.887 -12.091 1.00 72.69 155 SER A N 1
ATOM 1186 C CA . SER A 1 155 ? 1.637 3.795 -13.237 1.00 72.69 155 SER A CA 1
ATOM 1187 C C . SER A 1 155 ? 2.923 3.753 -14.065 1.00 72.69 155 SER A C 1
ATOM 1189 O O . SER A 1 155 ? 3.987 4.144 -13.587 1.00 72.69 155 SER A O 1
ATOM 1191 N N . GLY A 1 156 ? 2.822 3.397 -15.348 1.00 65.69 156 GLY A N 1
ATOM 1192 C CA . GLY A 1 156 ? 3.901 3.627 -16.320 1.00 65.69 156 GLY A CA 1
ATOM 1193 C C . GLY A 1 156 ? 4.102 5.112 -16.676 1.00 65.69 156 GLY A C 1
ATOM 1194 O O . GLY A 1 156 ? 5.110 5.482 -17.271 1.00 65.69 156 GLY A O 1
ATOM 1195 N N . ASN A 1 157 ? 3.165 5.994 -16.315 1.00 66.25 157 ASN A N 1
ATOM 1196 C CA . ASN A 1 157 ? 3.251 7.422 -16.620 1.00 66.25 157 ASN A CA 1
ATOM 1197 C C . ASN A 1 157 ? 3.952 8.206 -15.498 1.00 66.25 157 ASN A C 1
ATOM 1199 O O . ASN A 1 157 ? 3.778 7.915 -14.314 1.00 66.25 157 ASN A O 1
ATOM 1203 N N . ASP A 1 158 ? 4.705 9.235 -15.896 1.00 59.53 158 ASP A N 1
ATOM 1204 C CA . ASP A 1 158 ? 5.557 10.071 -15.030 1.00 59.53 158 ASP A CA 1
ATOM 1205 C C . ASP A 1 158 ? 4.803 11.147 -14.230 1.00 59.53 158 ASP A C 1
ATOM 1207 O O . ASP A 1 158 ? 5.357 11.785 -13.345 1.00 59.53 158 ASP A O 1
ATOM 1211 N N . GLN A 1 159 ? 3.538 11.408 -14.560 1.00 53.75 159 GLN A N 1
ATOM 1212 C CA . GLN A 1 159 ? 2.876 12.674 -14.205 1.00 53.75 159 GLN A CA 1
ATOM 1213 C C . GLN A 1 159 ? 2.097 12.640 -12.875 1.00 53.75 159 GLN A C 1
ATOM 1215 O O . GLN A 1 159 ? 1.285 13.524 -12.613 1.00 53.75 159 GLN A O 1
ATOM 1220 N N . GLY A 1 160 ? 2.304 11.622 -12.037 1.00 58.91 160 GLY A N 1
ATOM 1221 C CA . GLY A 1 160 ? 1.580 11.453 -10.776 1.00 58.91 160 GLY A CA 1
ATOM 1222 C C . GLY A 1 160 ? 2.429 11.775 -9.547 1.00 58.91 160 GLY A C 1
ATOM 1223 O O . GLY A 1 160 ? 3.589 11.389 -9.474 1.00 58.91 160 GLY A O 1
ATOM 1224 N N . VAL A 1 161 ? 1.824 12.404 -8.533 1.00 66.31 161 VAL A N 1
ATOM 1225 C CA . VAL A 1 161 ? 2.410 12.516 -7.176 1.00 66.31 161 VAL A CA 1
ATOM 1226 C C . VAL A 1 161 ? 2.534 11.137 -6.505 1.00 66.31 161 VAL A C 1
ATOM 1228 O O . VAL A 1 161 ? 3.340 10.956 -5.592 1.00 66.31 161 VAL A O 1
ATOM 1231 N N . LEU A 1 162 ? 1.729 10.172 -6.957 1.00 79.69 162 LEU A N 1
ATOM 1232 C CA . LEU A 1 162 ? 1.680 8.804 -6.458 1.00 79.69 162 LEU A CA 1
ATOM 1233 C C . LEU A 1 162 ? 2.214 7.841 -7.518 1.00 79.69 162 LEU A C 1
ATOM 1235 O O . LEU A 1 162 ? 1.849 7.935 -8.691 1.00 79.69 162 LEU A O 1
ATOM 1239 N N . SER A 1 163 ? 3.019 6.875 -7.082 1.00 86.44 163 SER A N 1
ATOM 1240 C CA . SER A 1 163 ? 3.526 5.804 -7.948 1.00 86.44 163 SER A CA 1
ATOM 1241 C C . SER A 1 163 ? 2.468 4.755 -8.302 1.00 86.44 163 SER A C 1
ATOM 1243 O O . SER A 1 163 ? 2.652 3.963 -9.229 1.00 86.44 163 SER A O 1
ATOM 1245 N N . LEU A 1 164 ? 1.368 4.753 -7.548 1.00 90.00 164 LEU A N 1
ATOM 1246 C CA . LEU A 1 164 ? 0.301 3.764 -7.590 1.00 90.00 164 LEU A CA 1
ATOM 1247 C C . LEU A 1 164 ? -1.016 4.417 -8.028 1.00 90.00 164 LEU A C 1
ATOM 1249 O O . LEU A 1 164 ? -1.387 5.505 -7.582 1.00 90.00 164 LEU A O 1
ATOM 1253 N N . ASN A 1 165 ? -1.732 3.729 -8.906 1.00 89.44 165 ASN A N 1
ATOM 1254 C CA . ASN A 1 165 ? -3.011 4.117 -9.466 1.00 89.44 165 ASN A CA 1
ATOM 1255 C C . ASN A 1 165 ? -4.136 3.783 -8.482 1.00 89.44 165 ASN A C 1
ATOM 1257 O O . ASN A 1 165 ? -4.730 2.703 -8.521 1.00 89.44 165 ASN A O 1
ATOM 1261 N N . LEU A 1 166 ? -4.457 4.746 -7.616 1.00 88.94 166 LEU A N 1
ATOM 1262 C CA . LEU A 1 166 ? -5.513 4.587 -6.616 1.00 88.94 166 LEU A CA 1
ATOM 1263 C C . LEU A 1 166 ? -6.891 4.281 -7.227 1.00 88.94 166 LEU A C 1
ATOM 1265 O O . LEU A 1 166 ? -7.695 3.631 -6.571 1.00 88.94 166 LEU A O 1
ATOM 1269 N N . TYR A 1 167 ? -7.171 4.686 -8.473 1.00 89.00 167 TYR A N 1
ATOM 1270 C CA . TYR A 1 167 ? -8.440 4.355 -9.137 1.00 89.00 167 TYR A CA 1
ATOM 1271 C C . TYR A 1 167 ? -8.535 2.866 -9.488 1.00 89.00 167 TYR A C 1
ATOM 1273 O O . TYR A 1 167 ? -9.587 2.259 -9.295 1.00 89.00 167 TYR A O 1
ATOM 1281 N N . ALA A 1 168 ? -7.442 2.266 -9.970 1.00 90.31 168 ALA A N 1
ATOM 1282 C CA . ALA A 1 168 ? -7.385 0.826 -10.233 1.00 90.31 168 ALA A CA 1
ATOM 1283 C C . ALA A 1 168 ? -7.517 0.020 -8.931 1.00 90.31 168 ALA A C 1
ATOM 1285 O O . ALA A 1 168 ? -8.233 -0.979 -8.882 1.00 90.31 168 ALA A O 1
ATOM 1286 N N . ILE A 1 169 ? -6.888 0.509 -7.862 1.00 92.12 169 ILE A N 1
ATOM 1287 C CA . ILE A 1 169 ? -7.006 -0.060 -6.518 1.00 92.12 169 ILE A CA 1
ATOM 1288 C C . ILE A 1 169 ? -8.452 0.036 -6.006 1.00 92.12 169 ILE A C 1
ATOM 1290 O O . ILE A 1 169 ? -9.002 -0.960 -5.548 1.00 92.12 169 ILE A O 1
ATOM 1294 N N . ALA A 1 170 ? -9.108 1.194 -6.142 1.00 90.88 170 ALA A N 1
ATOM 1295 C CA . ALA A 1 170 ? -10.509 1.374 -5.749 1.00 90.88 170 ALA A CA 1
ATOM 1296 C C . ALA A 1 170 ? -11.435 0.371 -6.452 1.00 90.88 170 ALA A C 1
ATOM 1298 O O . ALA A 1 170 ? -12.277 -0.258 -5.814 1.00 90.88 170 ALA A O 1
ATOM 1299 N N . ALA A 1 171 ? -11.252 0.199 -7.765 1.00 91.12 171 ALA A N 1
ATOM 1300 C CA . ALA A 1 171 ? -12.023 -0.754 -8.555 1.00 91.12 171 ALA A CA 1
ATOM 1301 C C . ALA A 1 171 ? -11.790 -2.203 -8.099 1.00 91.12 171 ALA A C 1
ATOM 1303 O O . ALA A 1 171 ? -12.738 -2.987 -8.051 1.00 91.12 171 ALA A O 1
ATOM 1304 N N . HIS A 1 172 ? -10.555 -2.551 -7.722 1.00 92.69 172 HIS A N 1
ATOM 1305 C CA . HIS A 1 172 ? -10.251 -3.864 -7.162 1.00 92.69 172 HIS A CA 1
ATOM 1306 C C . HIS A 1 172 ? -10.993 -4.102 -5.840 1.00 92.69 172 HIS A C 1
ATOM 1308 O O . HIS A 1 172 ? -11.672 -5.117 -5.718 1.00 92.69 172 HIS A O 1
ATOM 1314 N N . ILE A 1 173 ? -10.935 -3.163 -4.892 1.00 93.94 173 ILE A N 1
ATOM 1315 C CA . ILE A 1 173 ? -11.598 -3.298 -3.582 1.00 93.94 173 ILE A CA 1
ATOM 1316 C C . ILE A 1 173 ? -13.125 -3.365 -3.716 1.00 93.94 173 ILE A C 1
ATOM 1318 O O . ILE A 1 173 ? -13.778 -4.155 -3.036 1.00 93.94 173 ILE A O 1
ATOM 1322 N N . ALA A 1 174 ? -13.707 -2.613 -4.653 1.00 92.50 174 ALA A N 1
ATOM 1323 C CA . ALA A 1 174 ? -15.137 -2.703 -4.945 1.00 92.50 174 ALA A CA 1
ATOM 1324 C C . ALA A 1 174 ? -15.559 -4.113 -5.404 1.00 92.50 174 ALA A C 1
ATOM 1326 O O . ALA A 1 174 ? -16.640 -4.577 -5.047 1.00 92.50 174 ALA A O 1
ATOM 1327 N N . GLY A 1 175 ? -14.712 -4.792 -6.187 1.00 92.44 175 GLY A N 1
ATOM 1328 C CA . GLY A 1 175 ? -14.980 -6.129 -6.723 1.00 92.44 175 GLY A CA 1
ATOM 1329 C C . GLY A 1 175 ? -14.523 -7.297 -5.843 1.00 92.44 175 GLY A C 1
ATOM 1330 O O . GLY A 1 175 ? -14.895 -8.430 -6.134 1.00 92.44 175 GLY A O 1
ATOM 1331 N N . ASN A 1 176 ? -13.727 -7.046 -4.798 1.00 93.38 176 ASN A N 1
ATOM 1332 C CA . ASN A 1 176 ? -13.107 -8.080 -3.962 1.00 93.38 176 ASN A CA 1
ATOM 1333 C C . ASN A 1 176 ? -13.337 -7.756 -2.478 1.00 93.38 176 ASN A C 1
ATOM 1335 O O . ASN A 1 176 ? -12.495 -7.100 -1.863 1.00 93.38 176 ASN A O 1
ATOM 1339 N N . PRO A 1 177 ? -14.471 -8.196 -1.898 1.00 91.50 177 PRO A N 1
ATOM 1340 C CA . PRO A 1 177 ? -14.842 -7.872 -0.522 1.00 91.50 177 PRO A CA 1
ATOM 1341 C C . PRO A 1 177 ? -13.800 -8.297 0.511 1.00 91.50 177 PRO A C 1
ATOM 1343 O O . PRO A 1 177 ? -13.580 -7.583 1.478 1.00 91.50 177 PRO A O 1
ATOM 1346 N N . ASP A 1 178 ? -13.106 -9.408 0.271 1.00 92.31 178 ASP A N 1
ATOM 1347 C CA . ASP A 1 178 ? -12.098 -9.949 1.189 1.00 92.31 178 ASP A CA 1
ATOM 1348 C C . ASP A 1 178 ? -10.736 -9.240 1.085 1.00 92.31 178 ASP A C 1
ATOM 1350 O O . ASP A 1 178 ? -9.741 -9.715 1.625 1.00 92.31 178 ASP A O 1
ATOM 1354 N N . SER A 1 179 ? -10.645 -8.135 0.339 1.00 94.56 179 SER A N 1
ATOM 1355 C CA . SER A 1 179 ? -9.424 -7.340 0.215 1.00 94.56 179 SER A CA 1
ATOM 1356 C C . SER A 1 179 ? -9.586 -5.944 0.801 1.00 94.56 179 SER A C 1
ATOM 1358 O O . SER A 1 179 ? -10.626 -5.296 0.671 1.00 94.56 179 SER A O 1
ATOM 1360 N N . MET A 1 180 ? -8.520 -5.467 1.438 1.00 95.12 180 MET A N 1
ATOM 1361 C CA . MET A 1 180 ? -8.450 -4.152 2.065 1.00 95.12 180 MET A CA 1
ATOM 1362 C C . MET A 1 180 ? -7.111 -3.494 1.753 1.00 95.12 180 MET A C 1
ATOM 1364 O O . MET A 1 180 ? -6.088 -4.163 1.613 1.00 95.12 180 MET A O 1
ATOM 1368 N N . ILE A 1 181 ? -7.107 -2.168 1.682 1.00 95.25 181 ILE A N 1
ATOM 1369 C CA . ILE A 1 181 ? -5.892 -1.372 1.539 1.00 95.25 181 ILE A CA 1
ATOM 1370 C C . ILE A 1 181 ? -5.669 -0.575 2.799 1.00 95.25 181 ILE A C 1
ATOM 1372 O O . ILE A 1 181 ? -6.566 0.126 3.254 1.00 95.25 181 ILE A O 1
ATOM 1376 N N . LEU A 1 182 ? -4.447 -0.602 3.301 1.00 94.81 182 LEU A N 1
ATOM 1377 C CA . LEU A 1 182 ? -4.021 0.264 4.381 1.00 94.81 182 LEU A CA 1
ATOM 1378 C C . LEU A 1 182 ? -3.009 1.281 3.849 1.00 94.81 182 LEU A C 1
ATOM 1380 O O . LEU A 1 182 ? -2.065 0.955 3.124 1.00 94.81 182 LEU A O 1
ATOM 1384 N N . ARG A 1 183 ? -3.225 2.549 4.201 1.00 94.56 183 ARG A N 1
ATOM 1385 C CA . ARG A 1 183 ? -2.287 3.647 3.965 1.00 94.56 183 ARG A CA 1
ATOM 1386 C C . ARG A 1 183 ? -1.894 4.277 5.288 1.00 94.56 183 ARG A C 1
ATOM 1388 O O . ARG A 1 183 ? -2.745 4.570 6.123 1.00 94.56 183 ARG A O 1
ATOM 1395 N N . TYR A 1 184 ? -0.602 4.507 5.432 1.00 94.31 184 TYR A N 1
ATOM 1396 C CA . TYR A 1 184 ? 0.000 5.143 6.589 1.00 94.31 184 TYR A CA 1
ATOM 1397 C C . TYR A 1 184 ? 0.370 6.592 6.273 1.00 94.31 184 TYR A C 1
ATOM 1399 O O . TYR A 1 184 ? 0.815 6.886 5.162 1.00 94.31 184 TYR A O 1
ATOM 1407 N N . PHE A 1 185 ? 0.213 7.484 7.246 1.00 94.19 185 PHE A N 1
ATOM 1408 C CA . PHE A 1 185 ? 0.615 8.883 7.168 1.00 94.19 185 PHE A CA 1
ATOM 1409 C C . PHE A 1 185 ? 1.358 9.254 8.452 1.00 94.19 185 PHE A C 1
ATOM 1411 O O . PHE A 1 185 ? 0.770 9.214 9.534 1.00 94.19 185 PHE A O 1
ATOM 1418 N N . PHE A 1 186 ? 2.633 9.621 8.319 1.00 93.62 186 PHE A N 1
ATOM 1419 C CA . PHE A 1 186 ? 3.430 10.138 9.430 1.00 93.62 186 PHE A CA 1
ATOM 1420 C C . PHE A 1 186 ? 2.866 11.477 9.927 1.00 93.62 186 PHE A C 1
ATOM 1422 O O . PHE A 1 186 ? 2.168 12.178 9.184 1.00 93.62 186 PHE A O 1
ATOM 1429 N N . ALA A 1 187 ? 3.150 11.815 11.185 1.00 93.44 187 ALA A N 1
ATOM 1430 C CA . ALA A 1 187 ? 2.797 13.120 11.724 1.00 93.44 187 ALA A CA 1
ATOM 1431 C C . ALA A 1 187 ? 3.686 14.203 11.098 1.00 93.44 187 ALA A C 1
ATOM 1433 O O . ALA A 1 187 ? 4.898 14.028 11.025 1.00 93.44 187 ALA A O 1
ATOM 1434 N N . ASP A 1 188 ? 3.085 15.285 10.606 1.00 91.44 188 ASP A N 1
ATOM 1435 C CA . ASP A 1 188 ? 3.810 16.365 9.926 1.00 91.44 188 ASP A CA 1
ATOM 1436 C C . ASP A 1 188 ? 2.947 17.624 9.801 1.00 91.44 188 ASP A C 1
ATOM 1438 O O . ASP A 1 188 ? 1.743 17.549 9.518 1.00 91.44 188 ASP A O 1
ATOM 1442 N N . ASN A 1 189 ? 3.573 18.793 9.938 1.00 89.31 189 ASN A N 1
ATOM 1443 C CA . ASN A 1 189 ? 2.966 20.105 9.726 1.00 89.31 189 ASN A CA 1
ATOM 1444 C C . ASN A 1 189 ? 1.684 20.319 10.558 1.00 89.31 189 ASN A C 1
ATOM 1446 O O . ASN A 1 189 ? 0.650 20.755 10.037 1.00 89.31 189 ASN A O 1
ATOM 1450 N N . GLY A 1 190 ? 1.728 19.992 11.851 1.00 87.94 190 GLY A N 1
ATOM 1451 C CA . GLY A 1 190 ? 0.600 20.126 12.777 1.00 87.94 190 GLY A CA 1
ATOM 1452 C C . GLY A 1 190 ? -0.422 18.993 12.698 1.00 87.94 190 GLY A C 1
ATOM 1453 O O . GLY A 1 190 ? -1.467 19.068 13.352 1.00 87.94 190 GLY A O 1
ATOM 1454 N N . LYS A 1 191 ? -0.182 17.962 11.877 1.00 89.88 191 LYS A N 1
ATOM 1455 C CA . LYS A 1 191 ? -1.091 16.821 11.723 1.00 89.88 191 LYS A CA 1
ATOM 1456 C C . LYS A 1 191 ? -0.603 15.631 12.528 1.00 89.88 191 LYS A C 1
ATOM 1458 O O . LYS A 1 191 ? 0.566 15.276 12.470 1.00 89.88 191 LYS A O 1
ATOM 1463 N N . SER A 1 192 ? -1.538 14.981 13.211 1.00 93.75 192 SER A N 1
ATOM 1464 C CA . SER A 1 192 ? -1.312 13.694 13.861 1.00 93.75 192 SER A CA 1
ATOM 1465 C C . SER A 1 192 ? -0.991 12.595 12.856 1.00 93.75 192 SER A C 1
ATOM 1467 O O . SER A 1 192 ? -1.512 12.574 11.736 1.00 93.75 192 SER A O 1
ATOM 1469 N N . GLU A 1 193 ? -0.208 11.638 13.328 1.00 94.62 193 GLU A N 1
ATOM 1470 C CA . GLU A 1 193 ? 0.015 10.368 12.667 1.00 94.62 193 GLU A CA 1
ATOM 1471 C C . GLU A 1 193 ? -1.304 9.607 12.508 1.00 94.62 193 GLU A C 1
ATOM 1473 O O . GLU A 1 193 ? -2.172 9.638 13.393 1.00 94.62 193 GLU A O 1
ATOM 1478 N N . ARG A 1 194 ? -1.473 8.942 11.365 1.00 93.88 194 ARG A N 1
ATOM 1479 C CA . ARG A 1 194 ? -2.772 8.417 10.950 1.00 93.88 194 ARG A CA 1
ATOM 1480 C C . ARG A 1 194 ? -2.663 7.196 10.059 1.00 93.88 194 ARG A C 1
ATOM 1482 O O . ARG A 1 194 ? -1.816 7.119 9.173 1.00 93.88 194 ARG A O 1
ATOM 1489 N N . VAL A 1 195 ? -3.619 6.289 10.234 1.00 94.25 195 VAL A N 1
ATOM 1490 C CA . VAL A 1 195 ? -3.850 5.172 9.324 1.00 94.25 195 VAL A CA 1
ATOM 1491 C C . VAL A 1 195 ? -5.223 5.312 8.681 1.00 94.25 195 VAL A C 1
ATOM 1493 O O . VAL A 1 195 ? -6.215 5.631 9.336 1.00 94.25 195 VAL A O 1
ATOM 1496 N N . ALA A 1 196 ? -5.255 5.066 7.376 1.00 94.38 196 ALA A N 1
ATOM 1497 C CA . ALA A 1 196 ? -6.459 4.941 6.578 1.00 94.38 196 ALA A CA 1
ATOM 1498 C C . ALA A 1 196 ? -6.609 3.494 6.104 1.00 94.38 196 ALA A C 1
ATOM 1500 O O . ALA A 1 196 ? -5.700 2.962 5.467 1.00 94.38 196 ALA A O 1
ATOM 1501 N N . LEU A 1 197 ? -7.761 2.887 6.367 1.00 94.62 197 LEU A N 1
ATOM 1502 C CA . LEU A 1 197 ? -8.157 1.586 5.844 1.00 94.62 197 LEU A CA 1
ATOM 1503 C C . LEU A 1 197 ? -9.248 1.800 4.789 1.00 94.62 197 LEU A C 1
ATOM 1505 O O . LEU A 1 197 ? -10.282 2.396 5.072 1.00 94.62 197 LEU A O 1
ATOM 1509 N N . ILE A 1 198 ? -9.017 1.335 3.569 1.00 94.62 198 ILE A N 1
ATOM 1510 C CA . ILE A 1 198 ? -9.971 1.361 2.466 1.00 94.62 198 ILE A CA 1
ATOM 1511 C C . ILE A 1 198 ? -10.445 -0.068 2.256 1.00 94.62 198 ILE A C 1
ATOM 1513 O O . ILE A 1 198 ? -9.640 -0.957 1.983 1.00 94.62 198 ILE A O 1
ATOM 1517 N N . ALA A 1 199 ? -11.744 -0.290 2.386 1.00 94.62 199 ALA A N 1
ATOM 1518 C CA . ALA A 1 199 ? -12.323 -1.623 2.357 1.00 94.62 199 ALA A CA 1
ATOM 1519 C C . ALA A 1 199 ? -13.693 -1.607 1.683 1.00 94.62 199 ALA A C 1
ATOM 1521 O O . ALA A 1 199 ? -14.310 -0.555 1.496 1.00 94.62 199 ALA A O 1
ATOM 1522 N N . ASN A 1 200 ? -14.173 -2.793 1.335 1.00 92.88 200 ASN A N 1
ATOM 1523 C CA . ASN A 1 200 ? -15.575 -2.988 1.013 1.00 92.88 200 ASN A CA 1
ATOM 1524 C C . ASN A 1 200 ? -16.409 -2.894 2.301 1.00 92.88 200 ASN A C 1
ATOM 1526 O O . ASN A 1 200 ? -16.046 -3.494 3.309 1.00 92.88 200 ASN A O 1
ATOM 1530 N N . GLU A 1 201 ? -17.530 -2.176 2.269 1.00 89.75 201 GLU A N 1
ATOM 1531 C CA . GLU A 1 201 ? -18.466 -2.003 3.384 1.00 89.75 201 GLU A CA 1
ATOM 1532 C C . GLU A 1 201 ? -18.869 -3.341 4.010 1.00 89.75 201 GLU A C 1
ATOM 1534 O O . GLU A 1 201 ? -18.959 -3.440 5.230 1.00 89.75 201 GLU A O 1
ATOM 1539 N N . THR A 1 202 ? -19.036 -4.397 3.209 1.00 87.31 202 THR A N 1
ATOM 1540 C CA . THR A 1 202 ? -19.423 -5.719 3.728 1.00 87.31 202 THR A CA 1
ATOM 1541 C C . THR A 1 202 ? -18.324 -6.398 4.542 1.00 87.31 202 THR A C 1
ATOM 1543 O O . THR A 1 202 ? -18.614 -7.306 5.315 1.00 87.31 202 THR A O 1
ATOM 1546 N N . ALA A 1 203 ? -17.070 -5.988 4.355 1.00 82.88 203 ALA A N 1
ATOM 1547 C CA . ALA A 1 203 ? -15.920 -6.477 5.109 1.00 82.88 203 ALA A CA 1
ATOM 1548 C C . ALA A 1 203 ? -15.622 -5.612 6.343 1.00 82.88 203 ALA A C 1
ATOM 1550 O O . ALA A 1 203 ? -14.801 -5.973 7.189 1.00 82.88 203 ALA A O 1
ATOM 1551 N N . VAL A 1 204 ? -16.305 -4.471 6.472 1.00 80.44 204 VAL A N 1
ATOM 1552 C CA . VAL A 1 204 ? -16.209 -3.606 7.641 1.00 80.44 204 VAL A CA 1
ATOM 1553 C C . VAL A 1 204 ? -17.109 -4.146 8.742 1.00 80.44 204 VAL A C 1
ATOM 1555 O O . VAL A 1 204 ? -18.332 -4.131 8.658 1.00 80.44 204 VAL A O 1
ATOM 1558 N N . GLY A 1 205 ? -16.478 -4.606 9.815 1.00 80.00 205 GLY A N 1
ATOM 1559 C CA . GLY A 1 205 ? -17.156 -5.142 10.987 1.00 80.00 205 GLY A CA 1
ATOM 1560 C C . GLY A 1 205 ? -16.227 -5.165 12.191 1.00 80.00 205 GLY A C 1
ATOM 1561 O O . GLY A 1 205 ? -15.364 -4.297 12.346 1.00 80.00 205 GLY A O 1
ATOM 1562 N N . ASP A 1 206 ? -16.370 -6.182 13.035 1.00 81.56 206 ASP A N 1
ATOM 1563 C CA . ASP A 1 206 ? -15.575 -6.304 14.260 1.00 81.56 206 ASP A CA 1
ATOM 1564 C C . ASP A 1 206 ? -14.066 -6.434 13.987 1.00 81.56 206 ASP A C 1
ATOM 1566 O O . ASP A 1 206 ? -13.270 -5.968 14.795 1.00 81.56 206 ASP A O 1
ATOM 1570 N N . GLN A 1 207 ? -13.660 -6.960 12.824 1.00 86.12 207 GLN A N 1
ATOM 1571 C CA . GLN A 1 207 ? -12.248 -7.042 12.425 1.00 86.12 207 GLN A CA 1
ATOM 1572 C C . GLN A 1 207 ? -11.601 -5.664 12.234 1.00 86.12 207 GLN A C 1
ATOM 1574 O O . GLN A 1 207 ? -10.511 -5.417 12.742 1.00 86.12 207 GLN A O 1
ATOM 1579 N N . ALA A 1 208 ? -12.281 -4.743 11.542 1.00 86.44 208 ALA A N 1
ATOM 1580 C CA . ALA A 1 208 ? -11.780 -3.383 11.349 1.00 86.44 208 ALA A CA 1
ATOM 1581 C C . ALA A 1 208 ? -11.705 -2.633 12.688 1.00 86.44 208 ALA A C 1
ATOM 1583 O O . ALA A 1 208 ? -10.732 -1.928 12.948 1.00 86.44 208 ALA A O 1
ATOM 1584 N N . ARG A 1 209 ? -12.692 -2.834 13.577 1.00 86.06 209 ARG A N 1
ATOM 1585 C CA . ARG A 1 209 ? -12.651 -2.276 14.936 1.00 86.06 209 ARG A CA 1
ATOM 1586 C C . ARG A 1 209 ? -11.467 -2.832 15.731 1.00 86.06 209 ARG A C 1
ATOM 1588 O O . ARG A 1 209 ? -10.698 -2.042 16.266 1.00 86.06 209 ARG A O 1
ATOM 1595 N N . ALA A 1 210 ? -11.285 -4.152 15.744 1.00 88.44 210 ALA A N 1
ATOM 1596 C CA . ALA A 1 210 ? -10.174 -4.808 16.430 1.00 88.44 210 ALA A CA 1
ATOM 1597 C C . ALA A 1 210 ? -8.811 -4.344 15.891 1.00 88.44 210 ALA A C 1
ATOM 1599 O O . ALA A 1 210 ? -7.893 -4.090 16.665 1.00 88.44 210 ALA A O 1
ATOM 1600 N N . PHE A 1 211 ? -8.689 -4.157 14.573 1.00 92.00 211 PHE A N 1
ATOM 1601 C CA . PHE A 1 211 ? -7.505 -3.563 13.957 1.00 92.00 211 PHE A CA 1
ATOM 1602 C C . PHE A 1 211 ? -7.195 -2.174 14.545 1.00 92.00 211 PHE A C 1
ATOM 1604 O O . PHE A 1 211 ? -6.083 -1.941 15.017 1.00 92.00 211 PHE A O 1
ATOM 1611 N N . PHE A 1 212 ? -8.170 -1.259 14.572 1.00 91.19 212 PHE A N 1
ATOM 1612 C CA . PHE A 1 212 ? -7.949 0.095 15.095 1.00 91.19 212 PHE A CA 1
ATOM 1613 C C . PHE A 1 212 ? -7.786 0.150 16.621 1.00 91.19 212 PHE A C 1
ATOM 1615 O O . PHE A 1 212 ? -7.148 1.067 17.130 1.00 91.19 212 PHE A O 1
ATOM 1622 N N . GLU A 1 213 ? -8.331 -0.812 17.363 1.00 89.00 213 GLU A N 1
ATOM 1623 C CA . GLU A 1 213 ? -8.063 -0.957 18.797 1.00 89.00 213 GLU A CA 1
ATOM 1624 C C . GLU A 1 213 ? -6.620 -1.414 19.048 1.00 89.00 213 GLU A C 1
ATOM 1626 O O . GLU A 1 213 ? -5.959 -0.869 19.926 1.00 89.00 213 GLU A O 1
ATOM 1631 N N . ASN A 1 214 ? -6.111 -2.345 18.235 1.00 88.38 214 ASN A N 1
ATOM 1632 C CA . ASN A 1 214 ? -4.766 -2.906 18.378 1.00 88.38 214 ASN A CA 1
ATOM 1633 C C . ASN A 1 214 ? -3.647 -1.997 17.847 1.00 88.38 214 ASN A C 1
ATOM 1635 O O . ASN A 1 214 ? -2.494 -2.189 18.221 1.00 88.38 214 ASN A O 1
ATOM 1639 N N . ILE A 1 215 ? -3.955 -1.029 16.977 1.00 86.50 215 ILE A N 1
ATOM 1640 C CA . ILE A 1 215 ? -2.951 -0.084 16.458 1.00 86.50 215 ILE A CA 1
ATOM 1641 C C . ILE A 1 215 ? -2.717 1.124 17.375 1.00 86.50 215 ILE A C 1
ATOM 1643 O O . ILE A 1 215 ? -1.761 1.868 17.168 1.00 86.50 215 ILE A O 1
ATOM 1647 N N . ARG A 1 216 ? -3.584 1.359 18.369 1.00 76.69 216 ARG A N 1
ATOM 1648 C CA . ARG A 1 216 ? -3.387 2.428 19.357 1.00 76.69 216 ARG A CA 1
ATOM 1649 C C . ARG A 1 216 ? -2.208 2.047 20.260 1.00 76.69 216 ARG A C 1
ATOM 1651 O O . ARG A 1 216 ? -2.365 1.215 21.149 1.00 76.69 216 ARG A O 1
ATOM 1658 N N . ILE A 1 217 ? -1.043 2.620 19.949 1.00 62.72 217 ILE A N 1
ATOM 1659 C CA . ILE A 1 217 ? 0.222 2.493 20.695 1.00 62.72 217 ILE A CA 1
ATOM 1660 C C . ILE A 1 217 ? 0.084 3.142 22.074 1.00 62.72 217 ILE A C 1
ATOM 1662 O O . ILE A 1 217 ? -0.500 4.248 22.139 1.00 62.72 217 ILE A O 1
#

pLDDT: mean 89.02, std 7.55, range [53.75, 96.31]

Secondary structure (DSSP, 8-state):
-EEE-GGG--HHHHTTT--SPP-TTEEEEEEEEE-HHHHHH-TTHHHHHHHHHHHHHTTSSSEEEEEEE-SS-EE--HHHHHH-TTTTSGGGGSSEEEEEEE-SSSEEEEEEEEE-SS--GGG-HHHHH-TTTEEEEEESS-HHHHHHHHHHHB--SS--SSSB-HHHHHHHHHH-TT-EEEEEE--BTTBPEEEEEEEEGGG-SHHHHHHHHHT--